Protein AF-A0AAD7Z9P0-F1 (afdb_monomer_lite)

Radius of gyration: 28.81 Å; chains: 1; bounding box: 63×50×78 Å

Foldseek 3Di:
DLVLLLVLVVLLQVLQQAPPPRDRAAPFFWAFLAADTHHPVVCVVVVQADPPPRGGTQEGQVLNNQLSVVLVVLVVVLVVVCPPDDPPPPVVVSVSSSVSSVVSLVSLQVLQQAPPPRHGAEPQWWAFSHNRIHHPVDQARPVPRGGTHPHGNVSSNSSLQSRWDFDPLVVLPGRDIDHPVVPVCQQVPQSAWDQPPDDDPPPDRDRDTGHPVCVVVCCVPPVVQEAEEAEQWDKDWQQAFHKYWYNYPNWIKIKGWDDDQFDIFIAIATPGDPVVQLFKKKWKFKAKQRDTDDIDIHGHDPDGPDDPPTDRDRSVPITIMITMGMDGD

pLDDT: mean 82.17, std 13.58, range [34.41, 97.06]

Structure (mmCIF, N/CA/C/O backbone):
data_AF-A0AAD7Z9P0-F1
#
_entry.id   AF-A0AAD7Z9P0-F1
#
loop_
_atom_site.group_PDB
_atom_site.id
_atom_site.type_symbol
_atom_site.label_atom_id
_atom_site.label_alt_id
_atom_site.label_comp_id
_atom_site.label_asym_id
_atom_site.label_entity_id
_atom_site.label_seq_id
_atom_site.pdbx_PDB_ins_code
_atom_site.Cartn_x
_atom_site.Cartn_y
_atom_site.Cartn_z
_atom_site.occupancy
_atom_site.B_iso_or_equiv
_atom_site.auth_seq_id
_atom_site.auth_comp_id
_atom_site.auth_asym_id
_atom_site.auth_atom_id
_atom_site.pdbx_PDB_model_num
ATOM 1 N N . PHE A 1 1 ? -16.745 15.946 3.193 1.00 40.78 1 PHE A N 1
ATOM 2 C CA . PHE A 1 1 ? -15.850 16.414 4.276 1.00 40.78 1 PHE A CA 1
ATOM 3 C C . PHE A 1 1 ? -16.525 16.661 5.637 1.00 40.78 1 PHE A C 1
ATOM 5 O O . PHE A 1 1 ? -16.011 16.137 6.615 1.00 40.78 1 PHE A O 1
ATOM 12 N N . PHE A 1 2 ? -17.606 17.458 5.770 1.00 42.50 2 PHE A N 1
ATOM 13 C CA . PHE A 1 2 ? -18.238 17.748 7.086 1.00 42.50 2 PHE A CA 1
ATOM 14 C C . PHE A 1 2 ? -18.977 16.540 7.700 1.00 42.50 2 PHE A C 1
ATOM 16 O O . PHE A 1 2 ? -18.719 16.190 8.848 1.00 42.50 2 PHE A O 1
ATOM 23 N N . ASP A 1 3 ? -19.834 15.868 6.925 1.00 52.81 3 ASP A N 1
ATOM 24 C CA . ASP A 1 3 ? -20.595 14.699 7.404 1.00 52.81 3 ASP A CA 1
ATOM 25 C C . ASP A 1 3 ? -19.708 13.476 7.687 1.00 52.81 3 ASP A C 1
ATOM 27 O O . ASP A 1 3 ? -19.969 12.703 8.606 1.00 52.81 3 ASP A O 1
ATOM 31 N N . GLU A 1 4 ? -18.620 13.308 6.932 1.00 56.62 4 GLU A N 1
ATOM 32 C CA . GLU A 1 4 ? -17.733 12.143 7.056 1.00 56.62 4 GLU A CA 1
ATOM 33 C C . GLU A 1 4 ? -16.943 12.139 8.367 1.00 56.62 4 GLU A C 1
ATOM 35 O O . GLU A 1 4 ? -16.803 11.089 8.990 1.00 56.62 4 GLU A O 1
ATOM 40 N N . GLY A 1 5 ? -16.461 13.300 8.828 1.00 59.41 5 GLY A N 1
ATOM 41 C CA . GLY A 1 5 ? -15.726 13.389 10.092 1.00 59.41 5 GLY A CA 1
ATOM 42 C C . GLY A 1 5 ? -16.598 13.015 11.292 1.00 59.41 5 GLY A C 1
ATOM 43 O O . GLY A 1 5 ? -16.178 12.240 12.151 1.00 59.41 5 GLY A O 1
ATOM 44 N N . LEU A 1 6 ? -17.825 13.539 11.335 1.00 66.06 6 LEU A N 1
ATOM 45 C CA . LEU A 1 6 ? -18.789 13.247 12.400 1.00 66.06 6 LEU A CA 1
ATOM 46 C C . LEU A 1 6 ? -19.181 11.766 12.415 1.00 66.06 6 LEU A C 1
ATOM 48 O O . LEU A 1 6 ? -19.222 11.147 13.478 1.00 66.06 6 LEU A O 1
ATOM 52 N N . LYS A 1 7 ? -19.391 11.185 11.231 1.00 75.50 7 LYS A N 1
ATOM 53 C CA . LYS A 1 7 ? -19.693 9.761 11.061 1.00 75.50 7 LYS A CA 1
ATOM 54 C C . LYS A 1 7 ? -18.549 8.859 11.539 1.00 75.50 7 LYS A C 1
ATOM 56 O O . LYS A 1 7 ? -18.802 7.800 12.107 1.00 75.50 7 LYS A O 1
ATOM 61 N N . MET A 1 8 ? -17.296 9.272 11.336 1.00 76.69 8 MET A N 1
ATOM 62 C CA . MET A 1 8 ? -16.123 8.522 11.798 1.00 76.69 8 MET A CA 1
ATOM 63 C C . MET A 1 8 ? -15.965 8.535 13.316 1.00 76.69 8 MET A C 1
ATOM 65 O O . MET A 1 8 ? -15.609 7.506 13.889 1.00 76.69 8 MET A O 1
ATOM 69 N N . GLU A 1 9 ? -16.235 9.669 13.968 1.00 82.56 9 GLU A N 1
ATOM 70 C CA . GLU A 1 9 ? -16.246 9.727 15.431 1.00 82.56 9 GLU A CA 1
ATOM 71 C C . GLU A 1 9 ? -17.317 8.793 16.001 1.00 82.56 9 GLU A C 1
ATOM 73 O O . GLU A 1 9 ? -17.005 7.961 16.849 1.00 82.56 9 GLU A O 1
ATOM 78 N N . GLU A 1 10 ? -18.552 8.878 15.506 1.00 85.38 10 GLU A N 1
ATOM 79 C CA . GLU A 1 10 ? -19.654 8.021 15.956 1.00 85.38 10 GLU A CA 1
ATOM 80 C C . GLU A 1 10 ? -19.334 6.532 15.775 1.00 85.38 10 GLU A C 1
ATOM 82 O O . GLU A 1 10 ? -19.489 5.737 16.703 1.00 85.38 10 GLU A O 1
ATOM 87 N N . LEU A 1 11 ? -18.807 6.157 14.608 1.00 86.38 11 LEU A N 1
ATOM 88 C CA . LEU A 1 11 ? -18.392 4.786 14.338 1.00 86.38 11 LEU A CA 1
ATOM 89 C C . LEU A 1 11 ? -17.322 4.312 15.324 1.00 86.38 11 LEU A C 1
ATOM 91 O O . LEU A 1 11 ? -17.426 3.215 15.858 1.00 86.38 11 LEU A O 1
ATOM 95 N N . ALA A 1 12 ? -16.302 5.128 15.586 1.00 87.38 12 ALA A N 1
ATOM 96 C CA . ALA A 1 12 ? -15.238 4.766 16.513 1.00 87.38 12 ALA A CA 1
ATOM 97 C C . ALA A 1 12 ? -15.760 4.545 17.935 1.00 87.38 12 ALA A C 1
ATOM 99 O O . ALA A 1 12 ? -15.326 3.605 18.597 1.00 87.38 12 ALA A O 1
ATOM 100 N N . LEU A 1 13 ? -16.704 5.380 18.380 1.00 90.19 13 LEU A N 1
ATOM 101 C CA . LEU A 1 13 ? -17.350 5.249 19.686 1.00 90.19 13 LEU A CA 1
ATOM 102 C C . LEU A 1 13 ? -18.158 3.957 19.793 1.00 90.19 13 LEU A C 1
ATOM 104 O O . LEU A 1 13 ? -18.009 3.233 20.771 1.00 90.19 13 LEU A O 1
ATOM 108 N N . ASN A 1 14 ? -18.937 3.626 18.761 1.00 92.56 14 ASN A N 1
ATOM 109 C CA . ASN A 1 14 ? -19.719 2.388 18.725 1.00 92.56 14 ASN A CA 1
ATOM 110 C C . ASN A 1 14 ? -18.823 1.143 18.816 1.00 92.56 14 ASN A C 1
ATOM 112 O O . ASN A 1 14 ? -19.181 0.145 19.434 1.00 92.56 14 ASN A O 1
ATOM 116 N N . GLU A 1 15 ? -17.633 1.196 18.221 1.00 93.31 15 GLU A N 1
ATOM 117 C CA . GLU A 1 15 ? -16.684 0.079 18.230 1.00 93.31 15 GLU A CA 1
ATOM 118 C C . GLU A 1 15 ? -15.909 -0.058 19.547 1.00 93.31 15 GLU A C 1
ATOM 120 O O . GLU A 1 15 ? -15.398 -1.144 19.840 1.00 93.31 15 GLU A O 1
ATOM 125 N N . ILE A 1 16 ? -15.828 1.013 20.347 1.00 95.00 16 ILE A N 1
ATOM 126 C CA . ILE A 1 16 ? -15.286 0.972 21.712 1.00 95.00 16 ILE A CA 1
ATOM 127 C C . ILE A 1 16 ? -16.372 0.799 22.779 1.00 95.00 16 ILE A C 1
ATOM 129 O O . ILE A 1 16 ? -16.029 0.729 23.953 1.00 95.00 16 ILE A O 1
ATOM 133 N N . GLU A 1 17 ? -17.650 0.686 22.429 1.00 96.19 17 GLU A N 1
ATOM 134 C CA . GLU A 1 17 ? -18.714 0.403 23.394 1.00 96.19 17 GLU A CA 1
ATOM 135 C C . GLU A 1 17 ? -18.709 -1.082 23.796 1.00 96.19 17 GLU A C 1
ATOM 137 O O . GLU A 1 17 ? -18.627 -1.989 22.963 1.00 96.19 17 GLU A O 1
ATOM 142 N N . CYS A 1 18 ? -18.775 -1.363 25.099 1.00 96.56 18 CYS A N 1
ATOM 143 C CA . CYS A 1 18 ? -18.826 -2.734 25.586 1.00 96.56 18 CYS A CA 1
ATOM 144 C C . CYS A 1 18 ? -20.215 -3.341 25.323 1.00 96.56 18 CYS A C 1
ATOM 146 O O . CYS A 1 18 ? -21.192 -2.855 25.889 1.00 96.56 18 CYS A O 1
ATOM 148 N N . PRO A 1 19 ? -20.332 -4.488 24.628 1.00 95.56 19 PRO A N 1
ATOM 149 C CA . PRO A 1 19 ? -21.629 -5.099 24.316 1.00 95.56 19 PRO A CA 1
ATOM 150 C C . PRO A 1 19 ? -22.348 -5.714 25.532 1.00 95.56 19 PRO A C 1
ATOM 152 O O . PRO A 1 19 ? -23.390 -6.344 25.376 1.00 95.56 19 PRO A O 1
ATOM 155 N N . VAL A 1 20 ? -21.764 -5.616 26.732 1.00 96.12 20 VAL A N 1
ATOM 156 C CA . VAL A 1 20 ? -22.306 -6.186 27.976 1.00 96.12 20 VAL A CA 1
ATOM 157 C C . VAL A 1 20 ? -22.832 -5.096 28.903 1.00 96.12 20 VAL A C 1
ATOM 159 O O . VAL A 1 20 ? -23.939 -5.219 29.415 1.00 96.12 20 VAL A O 1
ATOM 162 N N . CYS A 1 21 ? -22.032 -4.056 29.151 1.00 97.00 21 CYS A N 1
ATOM 163 C CA . CYS A 1 21 ? -22.403 -2.967 30.056 1.00 97.00 21 CYS A CA 1
ATOM 164 C C . CYS A 1 21 ? -22.784 -1.668 29.343 1.00 97.00 21 CYS A C 1
ATOM 166 O O . CYS A 1 21 ? -23.229 -0.752 30.024 1.00 97.00 21 CYS A O 1
ATOM 168 N N . TYR A 1 22 ? -22.613 -1.581 28.019 1.00 95.81 22 TYR A N 1
ATOM 169 C CA . TYR A 1 22 ? -22.869 -0.381 27.208 1.00 95.81 22 TYR A CA 1
ATOM 170 C C . TYR A 1 22 ? -22.059 0.854 27.636 1.00 95.81 22 TYR A C 1
ATOM 172 O O . TYR A 1 22 ? -22.370 1.983 27.275 1.00 95.81 22 TYR A O 1
ATOM 180 N N . GLU A 1 23 ? -20.993 0.649 28.411 1.00 96.25 23 GLU A N 1
ATOM 181 C CA . GLU A 1 23 ? -20.018 1.687 28.729 1.00 96.25 23 GLU A CA 1
ATOM 182 C C . GLU A 1 23 ? -18.862 1.636 27.727 1.00 96.25 23 GLU A C 1
ATOM 184 O O . GLU A 1 23 ? -18.506 0.565 27.219 1.00 96.25 23 GLU A O 1
ATOM 189 N N . ASN A 1 24 ? -18.224 2.786 27.496 1.00 95.31 24 ASN A N 1
ATOM 190 C CA . ASN A 1 24 ? -16.992 2.848 26.716 1.00 95.31 24 ASN A CA 1
ATOM 191 C C . ASN A 1 24 ? -15.920 1.970 27.367 1.00 95.31 24 ASN A C 1
ATOM 193 O O . ASN A 1 24 ? -15.551 2.149 28.530 1.00 95.31 24 ASN A O 1
ATOM 197 N N . MET A 1 25 ? -15.407 1.019 26.598 1.00 96.69 25 MET A N 1
ATOM 198 C CA . MET A 1 25 ? -14.315 0.160 27.002 1.00 96.69 25 MET A CA 1
ATOM 199 C C . MET A 1 25 ? -13.053 0.997 27.208 1.00 96.69 25 MET A C 1
ATOM 201 O O . MET A 1 25 ? -12.653 1.794 26.361 1.00 96.69 25 MET A O 1
ATOM 205 N N . THR A 1 26 ? -12.391 0.761 28.332 1.00 95.00 26 THR A N 1
ATOM 206 C CA . THR A 1 26 ? -11.066 1.293 28.645 1.00 95.00 26 THR A CA 1
ATOM 207 C C . THR A 1 26 ? -10.084 0.142 28.815 1.00 95.00 26 THR A C 1
ATOM 209 O O . THR A 1 26 ? -10.468 -1.028 28.879 1.00 95.00 26 THR A O 1
ATOM 212 N N . SER A 1 27 ? -8.793 0.467 28.861 1.00 96.06 27 SER A N 1
ATOM 213 C CA . SER A 1 27 ? -7.745 -0.512 29.142 1.00 96.06 27 SER A CA 1
ATOM 214 C C . SER A 1 27 ? -8.007 -1.225 30.485 1.00 96.06 27 SER A C 1
ATOM 216 O O . SER A 1 27 ? -8.170 -0.541 31.498 1.00 96.06 27 SER A O 1
ATOM 218 N N . PRO A 1 28 ? -8.024 -2.574 30.537 1.00 95.75 28 PRO A N 1
ATOM 219 C CA . PRO A 1 28 ? -7.795 -3.506 29.431 1.00 95.75 28 PRO A CA 1
ATOM 220 C C . PRO A 1 28 ? -9.061 -3.806 28.602 1.00 95.75 28 PRO A C 1
ATOM 222 O O . PRO A 1 28 ? -10.114 -4.143 29.153 1.00 95.75 28 PRO A O 1
ATOM 225 N N . ILE A 1 29 ? -8.926 -3.792 27.270 1.00 97.06 29 ILE A N 1
ATOM 226 C CA . ILE A 1 29 ? -9.951 -4.277 26.333 1.00 97.06 29 ILE A CA 1
ATOM 227 C C . ILE A 1 29 ? -9.633 -5.730 25.995 1.00 97.06 29 ILE A C 1
ATOM 229 O O . ILE A 1 29 ? -8.624 -6.031 25.356 1.00 97.06 29 ILE A O 1
ATOM 233 N N . ILE A 1 30 ? -10.491 -6.641 26.442 1.00 95.88 30 ILE A N 1
ATOM 234 C CA . ILE A 1 30 ? -10.254 -8.082 26.403 1.00 95.88 30 ILE A CA 1
ATOM 235 C C . ILE A 1 30 ? -10.727 -8.668 25.077 1.00 95.88 30 ILE A C 1
ATOM 237 O O . ILE A 1 30 ? -11.855 -8.424 24.649 1.00 95.88 30 ILE A O 1
ATOM 241 N N . LEU A 1 31 ? -9.862 -9.474 24.460 1.00 94.19 31 LEU A N 1
ATOM 242 C CA . LEU A 1 31 ? -10.029 -10.039 23.128 1.00 94.19 31 LEU A CA 1
ATOM 243 C C . LEU A 1 31 ? -10.198 -11.561 23.181 1.00 94.19 31 LEU A C 1
ATOM 245 O O . LEU A 1 31 ? -9.405 -12.269 23.811 1.00 94.19 31 LEU A O 1
ATOM 249 N N . CYS A 1 32 ? -11.237 -12.076 22.517 1.00 93.31 32 CYS A N 1
ATOM 250 C CA . CYS A 1 32 ? -11.434 -13.522 22.383 1.00 93.31 32 CYS A CA 1
ATOM 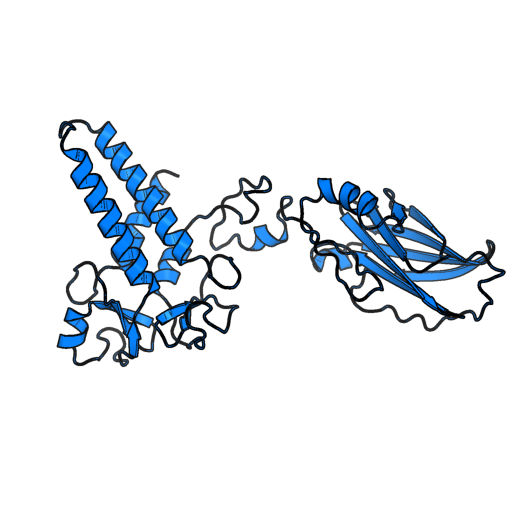251 C C . CYS A 1 32 ? -10.714 -14.107 21.171 1.00 93.31 32 CYS A C 1
ATOM 253 O O . CYS A 1 32 ? -10.426 -13.392 20.213 1.00 93.31 32 CYS A O 1
ATOM 255 N N . ILE A 1 33 ? -10.535 -15.433 21.157 1.00 89.69 33 ILE A N 1
ATOM 256 C CA . ILE A 1 33 ? -9.888 -16.173 20.055 1.00 89.69 33 ILE A CA 1
ATOM 257 C C . ILE A 1 33 ? -10.492 -15.892 18.669 1.00 89.69 33 ILE A C 1
ATOM 259 O O . ILE A 1 33 ? -9.840 -16.109 17.654 1.00 89.69 33 ILE A O 1
ATOM 263 N N . ARG A 1 34 ? -11.751 -15.432 18.612 1.00 89.50 34 ARG A N 1
ATOM 264 C CA . ARG A 1 34 ? -12.437 -15.093 17.359 1.00 89.50 34 ARG A CA 1
ATOM 265 C C . ARG A 1 34 ? -12.393 -13.611 17.006 1.00 89.50 34 ARG A C 1
ATOM 267 O O . ARG A 1 34 ? -12.791 -13.304 15.894 1.00 89.50 34 ARG A O 1
ATOM 274 N N . GLY A 1 35 ? -11.950 -12.719 17.892 1.00 91.06 35 GLY A N 1
ATOM 275 C CA . GLY A 1 35 ? -11.843 -11.287 17.594 1.00 91.06 35 GLY A CA 1
ATOM 276 C C . GLY A 1 35 ? -12.849 -10.356 18.287 1.00 91.06 35 GLY A C 1
ATOM 277 O O . GLY A 1 35 ? -12.884 -9.169 17.971 1.00 91.06 35 GLY A O 1
ATOM 278 N N . HIS A 1 36 ? -13.698 -10.859 19.193 1.00 93.44 36 HIS A N 1
ATOM 279 C CA . HIS A 1 36 ? -14.683 -10.027 19.901 1.00 93.44 36 HIS A CA 1
ATOM 280 C C . HIS A 1 36 ? -14.073 -9.342 21.126 1.00 93.44 36 HIS A C 1
ATOM 282 O O . HIS A 1 36 ? -13.309 -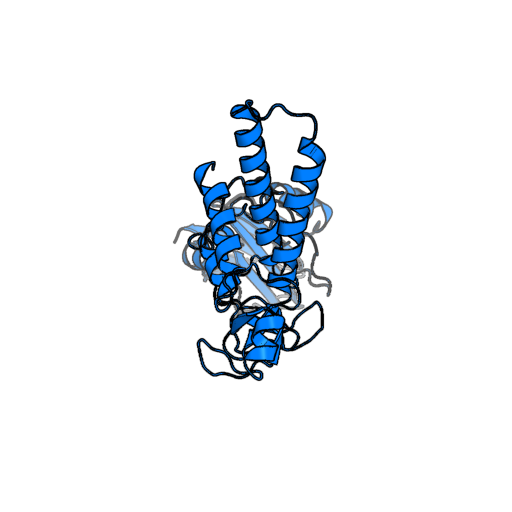9.971 21.861 1.00 93.44 36 HIS A O 1
ATOM 288 N N . ASN A 1 37 ? -14.474 -8.089 21.351 1.00 95.44 37 ASN A N 1
ATOM 289 C CA . ASN A 1 37 ? -13.964 -7.224 22.412 1.00 95.44 37 ASN A CA 1
ATOM 290 C C . ASN A 1 37 ? -15.014 -7.024 23.515 1.00 95.44 37 ASN A C 1
ATOM 292 O O . ASN A 1 37 ? -16.193 -6.853 23.206 1.00 95.44 37 ASN A O 1
ATOM 296 N N . ILE A 1 38 ? -14.581 -7.022 24.777 1.00 96.62 38 ILE A N 1
ATOM 297 C CA . ILE A 1 38 ? -15.349 -6.534 25.937 1.00 96.62 38 ILE A CA 1
ATOM 298 C C . ILE A 1 38 ? -14.412 -5.806 26.913 1.00 96.62 38 ILE A C 1
ATOM 300 O O . ILE A 1 38 ? -13.197 -6.002 26.869 1.00 96.62 38 ILE A O 1
ATOM 304 N N . CYS A 1 39 ? -14.947 -5.007 27.838 1.00 96.88 39 CYS A N 1
ATOM 305 C CA . CYS A 1 39 ? -14.123 -4.401 28.887 1.00 96.88 39 CYS A CA 1
ATOM 306 C C . CYS A 1 39 ? -13.642 -5.437 29.925 1.00 96.88 39 CYS A C 1
ATOM 308 O O . CYS A 1 39 ? -14.291 -6.463 30.168 1.00 96.88 39 CYS A O 1
ATOM 310 N N . GLY A 1 40 ? -12.518 -5.142 30.588 1.00 94.94 40 GLY A N 1
ATOM 311 C CA . GLY A 1 40 ? -11.934 -6.001 31.625 1.00 94.94 40 GLY A CA 1
ATOM 312 C C . GLY A 1 40 ? -12.891 -6.355 32.766 1.00 94.94 40 GLY A C 1
ATOM 313 O O . GLY A 1 40 ? -12.943 -7.507 33.198 1.00 94.94 40 GLY A O 1
ATOM 314 N N . SER A 1 41 ? -13.711 -5.400 33.215 1.00 94.69 41 SER A N 1
ATOM 315 C CA . SER A 1 41 ? -14.680 -5.625 34.296 1.00 94.69 41 SER A CA 1
ATOM 316 C C . SER A 1 41 ? -15.764 -6.637 33.909 1.00 94.69 41 SER A C 1
ATOM 318 O O . SER A 1 41 ? -16.140 -7.477 34.728 1.00 94.69 41 SER A O 1
ATOM 320 N N . CYS A 1 42 ? -16.233 -6.612 32.658 1.00 96.00 42 CYS A N 1
ATOM 321 C CA . CYS A 1 42 ? -17.194 -7.589 32.149 1.00 96.00 42 CYS A CA 1
ATOM 322 C C . CYS A 1 42 ? -16.554 -8.962 31.924 1.00 96.00 42 CYS A C 1
ATOM 324 O O . CYS A 1 42 ? -17.183 -9.972 32.229 1.00 96.00 42 CYS A O 1
ATOM 326 N N . SER A 1 43 ? -15.298 -9.022 31.471 1.00 94.00 43 SER A N 1
ATOM 327 C CA . SER A 1 43 ? -14.590 -10.300 31.297 1.00 94.00 43 SER A CA 1
ATOM 328 C C . SER A 1 43 ? -14.454 -11.073 32.606 1.00 94.00 43 SER A C 1
ATOM 330 O O . SER A 1 43 ? -14.716 -12.276 32.650 1.00 94.00 43 SER A O 1
ATOM 332 N N . ASN A 1 44 ? -14.132 -10.366 33.693 1.00 90.88 44 ASN A N 1
ATOM 333 C CA . ASN A 1 44 ? -14.006 -10.963 35.022 1.00 90.88 44 ASN A CA 1
ATOM 334 C C . ASN A 1 44 ? -15.333 -11.556 35.525 1.00 90.88 44 ASN A C 1
ATOM 336 O O . ASN A 1 44 ? -15.334 -12.607 36.158 1.00 90.88 44 ASN A O 1
ATOM 340 N N . LYS A 1 45 ? -16.468 -10.917 35.209 1.00 93.94 45 LYS A N 1
ATOM 341 C CA . LYS A 1 45 ? -17.813 -11.399 35.576 1.00 93.94 45 LYS A CA 1
ATOM 342 C C . LYS A 1 45 ? -18.280 -12.591 34.736 1.00 93.94 45 LYS A C 1
ATOM 344 O O . LYS A 1 45 ? -19.139 -13.345 35.177 1.00 93.94 45 LYS A O 1
ATOM 349 N N . LEU A 1 46 ? -17.736 -12.755 33.530 1.00 91.06 46 LEU A N 1
ATOM 350 C CA . LEU A 1 46 ? -18.130 -13.789 32.567 1.00 91.06 46 LEU A CA 1
ATOM 351 C C . LEU A 1 46 ? -17.187 -15.002 32.559 1.00 91.06 46 LEU A C 1
ATOM 353 O O . LEU A 1 46 ? -17.212 -15.787 31.610 1.00 91.06 46 LEU A O 1
ATOM 357 N N . TYR A 1 47 ? -16.344 -15.155 33.588 1.00 85.94 47 TYR A N 1
ATOM 358 C CA . TYR A 1 47 ? -15.427 -16.291 33.758 1.00 85.94 47 TYR A CA 1
ATOM 359 C C . TYR A 1 47 ? -14.633 -16.615 32.481 1.00 85.94 47 TYR A C 1
ATOM 361 O O . TYR A 1 47 ? -14.544 -17.762 32.045 1.00 85.94 47 TYR A O 1
ATOM 369 N N . ASN A 1 48 ? -14.082 -15.576 31.850 1.00 83.56 48 ASN A N 1
ATOM 370 C CA . ASN A 1 48 ? -13.228 -15.681 30.668 1.00 83.56 48 ASN A CA 1
ATOM 371 C C . ASN A 1 48 ? -13.900 -16.293 29.410 1.00 83.56 48 ASN A C 1
ATOM 373 O O . ASN A 1 48 ? -13.209 -16.752 28.494 1.00 83.56 48 ASN A O 1
ATOM 377 N N . THR A 1 49 ? -15.237 -16.257 29.333 1.00 93.06 49 THR A N 1
ATOM 378 C CA . THR A 1 49 ? -16.022 -16.766 28.196 1.00 93.06 49 THR A CA 1
ATOM 379 C C . THR A 1 49 ? -16.695 -15.637 27.420 1.00 93.06 49 THR A C 1
ATOM 381 O O . THR A 1 49 ? -17.430 -14.822 27.976 1.00 93.06 49 THR A O 1
ATOM 384 N N . CYS A 1 50 ? -16.491 -15.601 26.102 1.00 94.75 50 CYS A N 1
ATOM 385 C CA . CYS A 1 50 ? -17.059 -14.565 25.246 1.00 94.75 50 CYS A CA 1
ATOM 386 C C . CYS A 1 50 ? -18.594 -14.653 25.173 1.00 94.75 50 CYS A C 1
ATOM 388 O O . CYS A 1 50 ? -19.121 -15.690 24.761 1.00 94.75 50 CYS A O 1
ATOM 390 N N . PRO A 1 51 ? -19.341 -13.572 25.469 1.00 95.00 51 PRO A N 1
ATOM 391 C CA . PRO A 1 51 ? -20.802 -13.614 25.441 1.00 95.00 51 PRO A CA 1
ATOM 392 C C . PRO A 1 51 ? -21.357 -13.783 24.019 1.00 95.00 51 PRO A C 1
ATOM 394 O O . PRO A 1 51 ? -2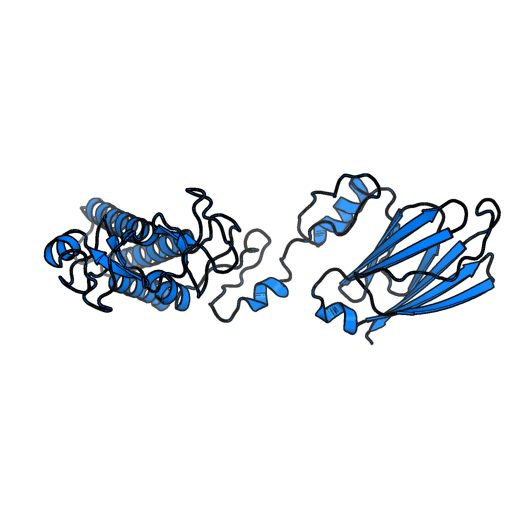2.397 -14.423 23.861 1.00 95.00 51 PRO A O 1
ATOM 397 N N . ILE A 1 52 ? -20.625 -13.291 23.008 1.00 94.00 52 ILE A N 1
ATOM 398 C CA . ILE A 1 52 ? -21.023 -13.264 21.592 1.00 94.00 52 ILE A CA 1
ATOM 399 C C . ILE A 1 52 ? -20.803 -14.620 20.910 1.00 94.00 52 ILE A C 1
ATOM 401 O O . ILE A 1 52 ? -21.700 -15.131 20.250 1.00 94.00 52 ILE A O 1
ATOM 405 N N . CYS A 1 53 ? -19.617 -15.223 21.059 1.00 94.69 53 CYS A N 1
ATOM 406 C CA . CYS A 1 53 ? -19.256 -16.448 20.327 1.00 94.69 53 CYS A CA 1
ATOM 407 C C . CYS A 1 53 ? -18.910 -17.654 21.203 1.00 94.69 53 CYS A C 1
ATOM 409 O O . CYS A 1 53 ? -18.524 -18.689 20.663 1.00 94.69 53 CYS A O 1
ATOM 411 N N . LYS A 1 54 ? -18.985 -17.515 22.532 1.00 94.19 54 LYS A N 1
ATOM 412 C CA . LYS A 1 54 ? -18.628 -18.544 23.528 1.00 94.19 54 LYS A CA 1
ATOM 413 C C . LYS A 1 54 ? -17.166 -19.017 23.494 1.00 94.19 54 LYS A C 1
ATOM 415 O O . LYS A 1 54 ? -16.809 -19.941 24.211 1.00 94.19 54 LYS A O 1
ATOM 420 N N . GLY A 1 55 ? -16.306 -18.377 22.697 1.00 92.19 55 GLY A N 1
ATOM 421 C CA . GLY A 1 55 ? -14.865 -18.638 22.683 1.00 92.19 55 GLY A CA 1
ATOM 422 C C . GLY A 1 55 ? -14.151 -18.087 23.920 1.00 92.19 55 GLY A C 1
ATOM 423 O O . GLY A 1 55 ? -14.634 -17.146 24.551 1.00 92.19 55 GLY A O 1
ATOM 424 N N . ALA A 1 56 ? -12.981 -18.644 24.231 1.00 92.81 56 ALA A N 1
ATOM 425 C CA . ALA A 1 56 ? -12.141 -18.174 25.328 1.00 92.81 56 ALA A CA 1
ATOM 426 C C . ALA A 1 56 ? -11.535 -16.794 25.032 1.00 92.81 56 ALA A C 1
ATOM 428 O O . ALA A 1 56 ? -11.175 -16.489 23.888 1.00 92.81 56 ALA A O 1
ATOM 429 N N . PHE A 1 57 ? -11.392 -15.975 26.071 1.00 92.81 57 PHE A N 1
ATOM 430 C CA . PHE A 1 57 ? -10.542 -14.789 26.031 1.00 92.81 57 PHE A CA 1
ATOM 431 C C . PHE A 1 57 ? -9.080 -15.177 26.257 1.00 92.81 57 PHE A C 1
ATOM 433 O O . PHE A 1 57 ? -8.767 -15.925 27.182 1.00 92.81 57 PHE A O 1
ATOM 440 N N . ASN A 1 58 ? -8.186 -14.711 25.386 1.00 87.44 58 ASN A N 1
ATOM 441 C CA . ASN A 1 58 ? -6.783 -15.140 25.382 1.00 87.44 58 ASN A CA 1
ATOM 442 C C . ASN A 1 58 ? -5.782 -14.003 25.143 1.00 87.44 58 ASN A C 1
ATOM 444 O O . ASN A 1 58 ? -4.581 -14.254 25.153 1.00 87.44 58 ASN A O 1
ATOM 448 N N . SER A 1 59 ? -6.249 -12.778 24.897 1.00 92.44 59 SER A N 1
ATOM 449 C CA . SER A 1 59 ? -5.379 -11.629 24.652 1.00 92.44 59 SER A CA 1
ATOM 450 C C . SER A 1 59 ? -6.119 -10.309 24.909 1.00 92.44 59 SER A C 1
ATOM 452 O O . SER A 1 59 ? -7.237 -10.289 25.435 1.00 92.44 59 SER A O 1
ATOM 454 N N . ARG A 1 60 ? -5.492 -9.193 24.537 1.00 95.12 60 ARG A N 1
ATOM 455 C CA . ARG A 1 60 ? -6.043 -7.832 24.605 1.00 95.12 60 ARG A CA 1
ATOM 456 C C . ARG A 1 60 ? -6.091 -7.205 23.219 1.00 95.12 60 ARG A C 1
ATOM 458 O O . ARG A 1 60 ? -5.320 -7.584 22.349 1.00 95.12 60 ARG A O 1
ATOM 465 N N . ASN A 1 61 ? -6.952 -6.219 23.000 1.00 95.12 61 ASN A N 1
ATOM 466 C CA . ASN A 1 61 ? -6.934 -5.434 21.767 1.00 95.12 61 ASN A CA 1
ATOM 467 C C . ASN A 1 61 ? -6.166 -4.129 21.987 1.00 95.12 61 ASN A C 1
ATOM 469 O O . ASN A 1 61 ? -6.751 -3.080 22.246 1.00 95.12 61 ASN A O 1
ATOM 473 N N . LEU A 1 62 ? -4.838 -4.199 21.876 1.00 95.06 62 LEU A N 1
ATOM 474 C CA . LEU A 1 62 ? -3.957 -3.073 22.208 1.00 95.06 62 LEU A CA 1
ATOM 475 C C . LEU A 1 62 ? -4.147 -1.868 21.276 1.00 95.06 62 LEU A C 1
ATOM 477 O O . LEU A 1 62 ? -3.908 -0.737 21.681 1.00 95.06 62 LEU A O 1
ATOM 481 N N . ALA A 1 63 ? -4.587 -2.096 20.035 1.00 93.56 63 ALA A N 1
ATOM 482 C CA . ALA A 1 63 ? -4.899 -1.001 19.119 1.00 93.56 63 ALA A CA 1
ATOM 483 C C . ALA A 1 63 ? -6.177 -0.266 19.547 1.00 93.56 63 ALA A C 1
ATOM 485 O O . ALA A 1 63 ? -6.213 0.959 19.558 1.00 93.56 63 ALA A O 1
ATOM 486 N N . LEU A 1 64 ? -7.216 -1.004 19.946 1.00 94.88 64 LEU A N 1
ATOM 487 C CA . LEU A 1 64 ? -8.474 -0.400 20.380 1.00 94.88 64 LEU A CA 1
ATOM 488 C C . LEU A 1 64 ? -8.340 0.297 21.745 1.00 94.88 64 LEU A C 1
ATOM 490 O O . LEU A 1 64 ? -8.981 1.318 21.973 1.00 94.88 64 LEU A O 1
ATOM 494 N N . GLU A 1 65 ? -7.461 -0.196 22.621 1.00 96.50 65 GLU A N 1
ATOM 495 C CA . GLU A 1 65 ? -7.092 0.487 23.870 1.00 96.50 65 GLU A CA 1
ATOM 496 C C . GLU A 1 65 ? -6.443 1.849 23.618 1.00 96.50 65 GLU A C 1
ATOM 498 O O . GLU A 1 65 ? -6.774 2.832 24.285 1.00 96.50 65 GLU A O 1
ATOM 503 N N . GLU A 1 66 ? -5.537 1.910 22.642 1.00 94.75 66 GLU A N 1
ATOM 504 C CA . GLU A 1 66 ? -4.863 3.140 22.241 1.00 94.75 66 GLU A CA 1
ATOM 505 C C . GLU A 1 66 ? -5.863 4.147 21.650 1.00 94.75 66 GLU A C 1
ATOM 507 O O . GLU A 1 66 ? -5.846 5.322 22.025 1.00 94.75 66 GLU A O 1
ATOM 512 N N . VAL A 1 67 ? -6.782 3.686 20.787 1.00 93.75 67 VAL A N 1
ATOM 513 C CA . VAL A 1 67 ? -7.884 4.511 20.258 1.00 93.75 67 VAL A CA 1
ATOM 514 C C . VAL A 1 67 ? -8.736 5.065 21.402 1.00 93.75 67 VAL A C 1
ATOM 516 O O . VAL A 1 67 ? -8.901 6.280 21.496 1.00 93.75 67 VAL A O 1
ATOM 519 N N . ALA A 1 68 ? -9.234 4.207 22.298 1.00 95.50 68 ALA A N 1
ATOM 520 C CA . ALA A 1 68 ? -10.097 4.621 23.405 1.00 95.50 68 ALA A CA 1
ATOM 521 C C . ALA A 1 68 ? -9.411 5.652 24.317 1.00 95.50 68 ALA A C 1
ATOM 523 O O . ALA A 1 68 ? -9.998 6.683 24.648 1.00 95.50 68 ALA A O 1
ATOM 524 N N . THR A 1 69 ? -8.142 5.415 24.663 1.00 95.69 69 THR A N 1
ATOM 525 C CA . THR A 1 69 ? -7.355 6.308 25.527 1.00 95.69 69 THR A CA 1
ATOM 526 C C . THR A 1 69 ? -7.147 7.680 24.883 1.00 95.69 69 THR A C 1
ATOM 528 O O . THR A 1 69 ? -7.339 8.713 25.531 1.00 95.69 69 THR A O 1
ATOM 531 N N . LYS A 1 70 ? -6.778 7.717 23.596 1.00 94.19 70 LYS A N 1
ATOM 532 C CA . LYS A 1 70 ? -6.558 8.973 22.864 1.00 94.19 70 LYS A CA 1
ATOM 533 C C . LYS A 1 70 ? -7.847 9.772 22.678 1.00 94.19 70 LYS A C 1
ATOM 535 O O . LYS A 1 70 ? -7.818 10.988 22.857 1.00 94.19 70 LYS A O 1
ATOM 540 N N . ILE A 1 71 ? -8.969 9.114 22.374 1.00 92.00 71 ILE A N 1
ATOM 541 C CA . ILE A 1 71 ? -10.280 9.774 22.254 1.00 92.00 71 ILE A CA 1
ATOM 542 C C . ILE A 1 71 ? -10.714 10.374 23.599 1.00 92.00 71 ILE A C 1
ATOM 544 O O . ILE A 1 71 ? -11.140 11.528 23.648 1.00 92.00 71 ILE A O 1
ATOM 548 N N . ASP A 1 72 ? -10.577 9.629 24.698 1.00 91.69 72 ASP A N 1
ATOM 549 C CA . ASP A 1 72 ? -10.910 10.120 26.041 1.00 91.69 72 ASP A CA 1
ATOM 550 C C . ASP A 1 72 ? -10.044 11.329 26.438 1.00 91.69 72 ASP A C 1
ATOM 552 O O . ASP A 1 72 ? -10.551 12.347 26.915 1.00 91.69 72 ASP A O 1
ATOM 556 N N . THR A 1 73 ? -8.742 11.265 26.150 1.00 92.00 73 THR A N 1
ATOM 557 C CA . THR A 1 73 ? -7.794 12.355 26.429 1.00 92.00 73 THR A CA 1
ATOM 558 C C . THR A 1 73 ? -8.124 13.606 25.616 1.00 92.00 73 THR A C 1
ATOM 560 O O . THR A 1 73 ? -8.166 14.709 26.162 1.00 92.00 73 THR A O 1
ATOM 563 N N . LEU A 1 74 ? -8.418 13.443 24.322 1.00 89.56 74 LEU A N 1
ATOM 564 C CA . LEU A 1 74 ? -8.842 14.527 23.437 1.00 89.56 74 LEU A CA 1
ATOM 565 C C . LEU A 1 74 ? -10.084 15.241 23.985 1.00 89.56 74 LEU A C 1
ATOM 567 O O . LEU A 1 74 ? -10.103 16.469 24.082 1.00 89.56 74 LEU A O 1
ATOM 571 N N . ARG A 1 75 ? -11.100 14.474 24.398 1.00 86.06 75 ARG A N 1
ATOM 572 C CA . ARG A 1 75 ? -12.334 15.020 24.977 1.00 86.06 75 ARG A CA 1
ATOM 573 C C . ARG A 1 75 ? -12.073 15.766 26.280 1.00 86.06 75 ARG A C 1
ATOM 575 O O . ARG A 1 75 ? -12.557 16.883 26.434 1.00 86.06 75 ARG A O 1
ATOM 582 N N . LYS A 1 76 ? -11.276 15.199 27.190 1.00 87.62 76 LYS A N 1
ATOM 583 C CA . LYS A 1 76 ? -10.917 15.843 28.466 1.00 87.62 76 LYS A CA 1
ATOM 584 C C . LYS A 1 76 ? -10.173 17.162 28.262 1.00 87.62 76 LYS A C 1
ATOM 586 O O . LYS A 1 76 ? -10.549 18.156 28.876 1.00 87.62 76 LYS A O 1
ATOM 591 N N . ASN A 1 77 ? -9.181 17.192 27.373 1.00 86.19 77 ASN A N 1
ATOM 592 C CA . ASN A 1 77 ? -8.408 18.402 27.081 1.00 86.19 77 ASN A CA 1
ATOM 593 C C . ASN A 1 77 ? -9.294 19.522 26.522 1.00 86.19 77 ASN A C 1
ATOM 595 O O . ASN A 1 77 ? -9.150 20.684 26.891 1.00 86.19 77 ASN A O 1
ATOM 599 N N . ILE A 1 78 ? -10.244 19.178 25.652 1.00 79.19 78 ILE A N 1
ATOM 600 C CA . ILE A 1 78 ? -11.174 20.155 25.084 1.00 79.19 78 ILE A CA 1
ATOM 601 C C . ILE A 1 78 ? -12.146 20.672 26.148 1.00 79.19 78 ILE A C 1
ATOM 603 O O . ILE A 1 78 ? -12.326 21.881 26.252 1.00 79.19 78 ILE A O 1
ATOM 607 N N . LEU A 1 79 ? -12.710 19.792 26.982 1.00 72.44 79 LEU A N 1
ATOM 608 C CA . LEU A 1 79 ? -13.599 20.186 28.084 1.00 72.44 79 LEU A CA 1
ATOM 609 C C . LEU A 1 79 ? -12.899 21.100 29.104 1.00 72.44 79 LEU A C 1
ATOM 611 O O . LEU A 1 79 ? -13.514 22.022 29.630 1.00 72.44 79 LEU A O 1
ATOM 615 N N . GLN A 1 80 ? -11.609 20.879 29.367 1.00 74.38 80 GLN A N 1
ATOM 616 C CA . GLN A 1 80 ? -10.814 21.737 30.251 1.00 74.38 80 GLN A CA 1
ATOM 617 C C . GLN A 1 80 ? -10.558 23.126 29.643 1.00 74.38 80 GLN A C 1
ATOM 619 O O . GLN A 1 80 ? -10.608 24.123 30.359 1.00 74.38 80 GLN A O 1
ATOM 624 N N . ASN A 1 81 ? -10.366 23.214 28.324 1.00 65.50 81 ASN A N 1
ATOM 625 C CA . ASN A 1 81 ? -10.127 24.475 27.611 1.00 65.50 81 ASN A CA 1
ATOM 626 C C . ASN A 1 81 ? -11.400 25.311 27.360 1.00 65.50 81 ASN A C 1
ATOM 628 O O . ASN A 1 81 ? -11.303 26.454 26.923 1.00 65.50 81 ASN A O 1
ATOM 632 N N . GLN A 1 82 ? -12.590 24.772 27.644 1.00 63.91 82 GLN A N 1
ATOM 633 C CA . GLN A 1 82 ? -13.883 25.435 27.420 1.00 63.91 82 GLN A CA 1
ATOM 634 C C . GLN A 1 82 ? -14.357 26.328 28.580 1.00 63.91 82 GLN A C 1
ATOM 636 O O . GLN A 1 82 ? -15.428 26.923 28.487 1.00 63.91 82 GLN A O 1
ATOM 641 N N . GLN A 1 83 ? -13.577 26.478 29.658 1.00 59.69 83 GLN A N 1
ATOM 642 C CA . GLN A 1 83 ? -13.972 27.269 30.838 1.00 59.69 83 GLN A CA 1
ATOM 643 C C . GLN A 1 83 ? -14.118 28.789 30.586 1.00 59.69 83 GLN A C 1
ATOM 645 O O . GLN A 1 83 ? -14.527 29.511 31.492 1.00 59.69 83 GLN A O 1
ATOM 650 N N . SER A 1 84 ? -13.836 29.288 29.377 1.00 56.12 84 SER A N 1
ATOM 651 C CA . SER A 1 84 ? -13.934 30.710 29.007 1.00 56.12 84 SER A CA 1
ATOM 652 C C . SER A 1 84 ? -14.995 31.047 27.947 1.00 56.12 84 SER A C 1
ATOM 654 O O . SER A 1 84 ? -15.133 32.222 27.605 1.00 56.12 84 SER A O 1
ATOM 656 N N . VAL A 1 85 ? -15.751 30.071 27.423 1.00 59.62 85 VAL A N 1
ATOM 657 C CA . VAL A 1 85 ? -16.663 30.292 26.281 1.00 59.62 85 VAL A CA 1
ATOM 658 C C . VAL A 1 85 ? -18.133 30.241 26.703 1.00 59.62 85 VAL A C 1
ATOM 660 O O . VAL A 1 85 ? -18.555 29.372 27.465 1.00 59.62 85 VAL A O 1
ATOM 663 N N . SER A 1 86 ? -18.933 31.183 26.193 1.00 62.34 86 SER A N 1
ATOM 664 C CA . SER A 1 86 ? -20.370 31.274 26.465 1.00 62.34 86 SER A CA 1
ATOM 665 C C . SER A 1 86 ? -21.118 30.015 25.992 1.00 62.34 86 SER A C 1
ATOM 667 O O . SER A 1 86 ? -21.022 29.651 24.816 1.00 62.34 86 SER A O 1
ATOM 669 N N . PRO A 1 87 ? -21.970 29.395 26.835 1.00 61.62 87 PRO A N 1
ATOM 670 C CA . PRO A 1 87 ? -22.841 28.282 26.442 1.00 61.62 87 PRO A CA 1
ATOM 671 C C . PRO A 1 87 ? -23.825 28.589 25.296 1.00 61.62 87 PRO A C 1
ATOM 673 O O . PRO A 1 87 ? -24.541 27.687 24.856 1.00 61.62 87 PRO A O 1
ATOM 676 N N . PHE A 1 88 ? -23.901 29.832 24.812 1.00 63.16 88 PHE A N 1
ATOM 677 C CA . PHE A 1 88 ? -24.793 30.252 23.729 1.00 63.16 88 PHE A CA 1
ATOM 678 C C . PHE A 1 88 ? -24.115 30.358 22.351 1.00 63.16 88 PHE A C 1
ATOM 680 O O . PHE A 1 88 ? -24.825 30.458 21.350 1.00 63.16 88 PHE A O 1
ATOM 687 N N . ASP A 1 89 ? -22.788 30.226 22.246 1.00 68.44 89 ASP A N 1
ATOM 688 C CA . ASP A 1 89 ? -22.083 30.325 20.960 1.00 68.44 89 ASP A CA 1
ATOM 689 C C . ASP A 1 89 ? -22.181 29.024 20.142 1.00 68.44 89 ASP A C 1
ATOM 691 O O . ASP A 1 89 ? -21.357 28.110 20.215 1.00 68.44 89 ASP A O 1
ATOM 695 N N . ILE A 1 90 ? -23.232 28.923 19.322 1.00 62.25 90 ILE A N 1
ATOM 696 C CA . ILE A 1 90 ? -23.495 27.775 18.433 1.00 62.25 90 ILE A CA 1
ATOM 697 C C . ILE A 1 90 ? -22.326 27.530 17.458 1.00 62.25 90 ILE A C 1
ATOM 699 O O . ILE A 1 90 ? -21.956 26.378 17.225 1.00 62.25 90 ILE A O 1
ATOM 703 N N . LEU A 1 91 ? -21.719 28.595 16.921 1.00 67.62 91 LEU A N 1
ATOM 704 C CA . LEU A 1 91 ? -20.587 28.506 15.988 1.00 67.62 91 LEU A CA 1
ATOM 705 C C . LEU A 1 91 ? -19.327 27.916 16.638 1.00 67.62 91 LEU A C 1
ATOM 707 O O . LEU A 1 91 ? -18.590 27.185 15.977 1.00 67.62 91 LEU A O 1
ATOM 711 N N . ASP A 1 92 ? -19.087 28.200 17.918 1.00 73.44 92 ASP A N 1
ATOM 712 C CA . ASP A 1 92 ? -17.918 27.689 18.636 1.00 73.44 92 ASP A CA 1
ATOM 713 C C . ASP A 1 92 ? -18.073 26.204 18.990 1.00 73.44 92 ASP A C 1
ATOM 715 O O . ASP A 1 92 ? -17.172 25.391 18.759 1.00 73.44 92 ASP A O 1
ATOM 719 N N . ARG A 1 93 ? -19.286 25.805 19.397 1.00 72.50 93 ARG A N 1
ATOM 720 C CA . ARG A 1 93 ? -19.640 24.387 19.566 1.00 72.50 93 ARG A CA 1
ATOM 721 C C . ARG A 1 93 ? -19.495 23.597 18.268 1.00 72.50 93 ARG A C 1
ATOM 723 O O . ARG A 1 93 ? -18.951 22.495 18.285 1.00 72.50 93 ARG A O 1
ATOM 730 N N . TYR A 1 94 ? -19.941 24.161 17.145 1.00 73.31 94 TYR A N 1
ATOM 731 C CA . TYR A 1 94 ? -19.796 23.549 15.822 1.00 73.31 94 TYR A CA 1
ATOM 732 C C . TYR A 1 94 ? -18.324 23.351 15.438 1.00 73.31 94 TYR A C 1
ATOM 734 O O . TYR A 1 94 ? -17.925 22.252 15.046 1.00 73.31 94 TYR A O 1
ATOM 742 N N . LYS A 1 95 ? -17.497 24.394 15.589 1.00 76.88 95 LYS A N 1
ATOM 743 C CA . LYS A 1 95 ? -16.055 24.314 15.315 1.00 76.88 95 LYS A CA 1
ATOM 744 C C . LYS A 1 95 ? -15.382 23.275 16.202 1.00 76.88 95 LYS A C 1
ATOM 746 O O . LYS A 1 95 ? -14.624 22.455 15.695 1.00 76.88 95 LYS A O 1
ATOM 751 N N . THR A 1 96 ? -15.711 23.257 17.491 1.00 78.38 96 THR A N 1
ATOM 752 C CA . THR A 1 96 ? -15.155 22.285 18.434 1.00 78.38 96 THR A CA 1
ATOM 753 C C . THR A 1 96 ? -15.507 20.852 18.045 1.00 78.38 96 THR A C 1
ATOM 755 O O . THR A 1 96 ? -14.620 20.004 17.975 1.00 78.38 96 THR A O 1
ATOM 758 N N . LYS A 1 97 ? -16.780 20.586 17.723 1.00 78.25 97 LYS A N 1
ATOM 759 C CA . LYS A 1 97 ? -17.233 19.257 17.289 1.00 78.25 97 LYS A CA 1
ATOM 760 C C . LYS A 1 97 ? -16.489 18.785 16.034 1.00 78.25 97 LYS A C 1
ATOM 762 O O . LYS A 1 97 ? -16.058 17.640 15.970 1.00 78.25 97 LYS A O 1
ATOM 767 N N . ASN A 1 98 ? -16.262 19.682 15.075 1.00 77.56 98 ASN A N 1
ATOM 768 C CA . ASN A 1 98 ? -15.488 19.372 13.871 1.00 77.56 98 ASN A CA 1
ATOM 769 C C . ASN A 1 98 ? -14.018 19.071 14.159 1.00 77.56 98 ASN A C 1
ATOM 771 O O . ASN A 1 98 ? -13.463 18.135 13.588 1.00 77.56 98 ASN A O 1
ATOM 775 N N . THR A 1 99 ? -13.386 19.840 15.044 1.00 80.12 99 THR A N 1
ATOM 776 C CA . THR A 1 99 ? -11.996 19.597 15.445 1.00 80.12 99 THR A CA 1
ATOM 777 C C . THR A 1 99 ? -11.847 18.230 16.111 1.00 80.12 99 THR A C 1
ATOM 779 O O . THR A 1 99 ? -10.904 17.506 15.795 1.00 80.12 99 THR A O 1
ATOM 782 N N . ILE A 1 100 ? -12.797 17.842 16.973 1.00 82.38 100 ILE A N 1
ATOM 783 C CA . ILE A 1 100 ? -12.818 16.510 17.598 1.00 82.38 100 ILE A CA 1
ATOM 784 C C . ILE A 1 100 ? -12.903 15.432 16.524 1.00 82.38 100 ILE A C 1
ATOM 786 O O . ILE A 1 100 ? -12.023 14.582 16.447 1.00 82.38 100 ILE A O 1
ATOM 790 N N . ALA A 1 101 ? -13.918 15.505 15.668 1.00 82.00 101 ALA A N 1
ATOM 791 C CA . ALA A 1 101 ? -14.142 14.545 14.597 1.00 82.00 101 ALA A CA 1
ATOM 792 C C . ALA A 1 101 ? -12.903 14.342 13.702 1.00 82.00 101 ALA A C 1
ATOM 794 O O . ALA A 1 101 ? -12.510 13.211 13.407 1.00 82.00 101 ALA A O 1
ATOM 795 N N . GLN A 1 102 ? -12.238 15.433 13.310 1.00 80.25 102 GLN A N 1
ATOM 796 C CA . GLN A 1 102 ? -11.010 15.374 12.513 1.00 80.25 102 GLN A CA 1
ATOM 797 C C . GLN A 1 102 ? -9.858 14.696 13.259 1.00 80.25 102 GLN A C 1
ATOM 799 O O . GLN A 1 102 ? -9.137 13.883 12.676 1.00 80.25 102 GLN A O 1
ATOM 804 N N . GLU A 1 103 ? -9.673 15.016 14.537 1.00 85.06 103 GLU A N 1
ATOM 805 C CA . GLU A 1 103 ? -8.593 14.446 15.337 1.00 85.06 103 GLU A CA 1
ATOM 806 C C . GLU A 1 103 ? -8.839 12.963 15.650 1.00 85.06 103 GLU A C 1
ATOM 808 O O . GLU A 1 103 ? -7.921 12.150 15.553 1.00 85.06 103 GLU A O 1
ATOM 813 N N . VAL A 1 104 ? -10.093 12.571 15.894 1.00 87.12 104 VAL A N 1
ATOM 814 C CA . VAL A 1 104 ? -10.502 11.162 15.998 1.00 87.12 104 VAL A CA 1
ATOM 815 C C . VAL A 1 104 ? -10.173 10.406 14.708 1.00 87.12 104 VAL A C 1
ATOM 817 O O . VAL A 1 104 ? -9.561 9.336 14.762 1.00 87.12 104 VAL A O 1
ATOM 820 N N . GLY A 1 105 ? -10.475 10.986 13.542 1.00 84.12 105 GLY A N 1
ATOM 821 C CA . GLY A 1 105 ? -10.086 10.420 12.248 1.00 84.12 105 GLY A CA 1
ATOM 822 C C . GLY A 1 105 ? -8.572 10.198 12.121 1.00 84.12 105 GLY A C 1
ATOM 823 O O . GLY A 1 105 ? -8.138 9.139 11.662 1.00 84.12 105 GLY A O 1
ATOM 824 N N . ARG A 1 106 ? -7.748 11.146 12.590 1.00 84.19 106 ARG A N 1
ATOM 825 C CA . ARG A 1 106 ? -6.277 11.013 12.592 1.00 84.19 106 ARG A CA 1
ATOM 826 C C . ARG A 1 106 ? -5.782 9.915 13.528 1.00 84.19 106 ARG A C 1
ATOM 828 O O . ARG A 1 106 ? -4.904 9.145 13.132 1.00 84.19 106 ARG A O 1
ATOM 835 N N . ILE A 1 107 ? -6.341 9.828 14.737 1.00 89.31 107 ILE A N 1
ATOM 836 C CA . ILE A 1 107 ? -6.028 8.777 15.715 1.00 89.31 107 ILE A CA 1
ATOM 837 C C . ILE A 1 107 ? -6.246 7.403 15.073 1.00 89.31 107 ILE A C 1
ATOM 839 O O . ILE A 1 107 ? -5.330 6.582 15.027 1.00 89.31 107 ILE A O 1
ATOM 843 N N . ILE A 1 108 ? -7.428 7.192 14.496 1.00 88.38 108 ILE A N 1
ATOM 844 C CA . ILE A 1 108 ? -7.818 5.939 13.844 1.00 88.38 108 ILE A CA 1
ATOM 845 C C . ILE A 1 108 ? -6.910 5.613 12.661 1.00 88.38 108 ILE A C 1
ATOM 847 O O . ILE A 1 108 ? -6.411 4.492 12.549 1.00 88.38 108 ILE A O 1
ATOM 851 N N . ALA A 1 109 ? -6.678 6.586 11.776 1.00 85.25 109 ALA A N 1
ATOM 852 C CA . ALA A 1 109 ? -5.833 6.399 10.604 1.00 85.25 109 ALA A CA 1
ATOM 853 C C . ALA A 1 109 ? -4.422 5.937 11.005 1.00 85.25 109 ALA A C 1
ATOM 855 O O . ALA A 1 109 ? -3.840 5.059 10.364 1.00 85.25 109 ALA A O 1
ATOM 856 N N . ASN A 1 110 ? -3.876 6.479 12.096 1.00 87.25 110 ASN A N 1
ATOM 857 C CA . ASN A 1 110 ? -2.570 6.073 12.598 1.00 87.25 110 ASN A CA 1
ATOM 858 C C . ASN A 1 110 ? -2.565 4.629 13.131 1.00 87.25 110 ASN A C 1
ATOM 860 O O . ASN A 1 110 ? -1.609 3.893 12.869 1.00 87.25 110 ASN A O 1
ATOM 864 N N . GLU A 1 111 ? -3.616 4.198 13.832 1.00 89.69 111 GLU A N 1
ATOM 865 C CA . GLU A 1 111 ? -3.732 2.818 14.334 1.00 89.69 111 GLU A CA 1
ATOM 866 C C . GLU A 1 111 ? -3.975 1.795 13.215 1.00 89.69 111 GLU A C 1
ATOM 868 O O . GLU A 1 111 ? -3.500 0.661 13.292 1.00 89.69 111 GLU A O 1
ATOM 873 N N . LEU A 1 112 ? -4.627 2.203 12.123 1.00 88.00 112 LEU A N 1
ATOM 874 C CA . LEU A 1 112 ? -4.756 1.375 10.924 1.00 88.00 112 LEU A CA 1
ATOM 875 C C . LEU A 1 112 ? -3.444 1.264 10.143 1.00 88.00 112 LEU A C 1
ATOM 877 O O . LEU A 1 112 ? -3.253 0.297 9.406 1.00 88.00 112 LEU A O 1
ATOM 881 N N . LYS A 1 113 ? -2.503 2.199 10.293 1.00 87.38 113 LYS A N 1
ATOM 882 C CA . LYS A 1 113 ? -1.213 2.132 9.600 1.00 87.38 113 LYS A CA 1
ATOM 883 C C . LYS A 1 113 ? -0.360 0.990 10.158 1.00 87.38 113 LYS A C 1
ATOM 885 O O . LYS A 1 113 ? 0.083 1.022 11.307 1.00 87.38 113 LYS A O 1
ATOM 890 N N . CYS A 1 114 ? -0.093 -0.016 9.326 1.00 87.06 114 CYS A N 1
ATOM 891 C CA . CYS A 1 114 ? 0.750 -1.147 9.684 1.00 87.06 114 CYS A CA 1
ATOM 892 C C . CYS A 1 114 ? 2.160 -0.661 10.026 1.00 87.06 114 CYS A C 1
ATOM 894 O O . CYS A 1 114 ? 2.840 -0.063 9.194 1.00 87.06 114 CYS A O 1
ATOM 896 N N . LYS A 1 115 ? 2.634 -0.979 11.231 1.00 85.00 115 LYS A N 1
ATOM 897 C CA . LYS A 1 115 ? 3.949 -0.536 11.717 1.00 85.00 115 LYS A CA 1
ATOM 898 C C . LYS A 1 115 ? 5.136 -1.284 11.088 1.00 85.00 115 LYS A C 1
ATOM 900 O O . LYS A 1 115 ? 6.271 -0.969 11.417 1.00 85.00 115 LYS A O 1
ATOM 905 N N . LEU A 1 116 ? 4.893 -2.273 10.217 1.00 86.00 116 LEU A N 1
ATOM 906 C CA . LEU A 1 116 ? 5.941 -2.966 9.454 1.00 86.00 116 LEU A CA 1
ATOM 907 C C . LEU A 1 116 ? 6.092 -2.386 8.048 1.00 86.00 116 LEU A C 1
ATOM 909 O O . LEU A 1 116 ? 7.146 -1.874 7.695 1.00 86.00 116 LEU A O 1
ATOM 913 N N . CYS A 1 117 ? 5.038 -2.461 7.234 1.00 85.38 117 CYS A N 1
ATOM 914 C CA . CYS A 1 117 ? 5.102 -2.016 5.841 1.00 85.38 117 CYS A CA 1
ATOM 915 C C . CYS A 1 117 ? 4.727 -0.541 5.648 1.00 85.38 117 CYS A C 1
ATOM 917 O O . CYS A 1 117 ? 4.780 -0.052 4.521 1.00 85.38 117 CYS A O 1
ATOM 919 N N . ASN A 1 118 ? 4.323 0.153 6.719 1.00 81.69 118 ASN A N 1
ATOM 920 C CA . ASN A 1 118 ? 3.872 1.546 6.717 1.00 81.69 118 ASN A CA 1
ATOM 921 C C . ASN A 1 118 ? 2.675 1.812 5.781 1.00 81.69 118 ASN A C 1
ATOM 923 O O . ASN A 1 118 ? 2.396 2.957 5.435 1.00 81.69 118 ASN A O 1
ATOM 927 N N . LYS A 1 119 ? 1.956 0.761 5.369 1.00 82.81 119 LYS A N 1
ATOM 928 C CA . LYS A 1 119 ? 0.717 0.858 4.587 1.00 82.81 119 LYS A CA 1
ATOM 929 C C . LYS A 1 119 ? -0.485 0.804 5.511 1.00 82.81 119 LYS A C 1
ATOM 931 O O . LYS A 1 119 ? -0.432 0.151 6.554 1.00 82.81 119 LYS A O 1
ATOM 936 N N . TYR A 1 120 ? -1.570 1.454 5.121 1.00 84.75 120 TYR A N 1
ATOM 937 C CA . TYR A 1 120 ? -2.844 1.300 5.808 1.00 84.75 120 TYR A CA 1
ATOM 938 C C . TYR A 1 120 ? -3.303 -0.162 5.742 1.00 84.75 120 TYR A C 1
ATOM 940 O O . TYR A 1 120 ? -3.196 -0.832 4.712 1.00 84.75 120 TYR A O 1
ATOM 948 N N . SER A 1 121 ? -3.720 -0.678 6.893 1.00 86.56 121 SER A N 1
ATOM 949 C CA . SER A 1 121 ? -4.260 -2.021 7.045 1.00 86.56 121 SER A CA 1
ATOM 950 C C . SER A 1 121 ? -5.722 -1.989 6.648 1.00 86.56 121 SER A C 1
ATOM 952 O O . SER A 1 121 ? -6.480 -1.132 7.095 1.00 86.56 121 SER A O 1
ATOM 954 N N . TYR A 1 122 ? -6.105 -2.966 5.843 1.00 82.38 122 TYR A N 1
ATOM 955 C CA . TYR A 1 122 ? -7.476 -3.175 5.412 1.00 82.38 122 TYR A CA 1
ATOM 956 C C . TYR A 1 122 ? -7.925 -4.572 5.799 1.00 82.38 122 TYR A C 1
ATOM 958 O O . TYR A 1 122 ? -7.106 -5.408 6.186 1.00 82.38 122 TYR A O 1
ATOM 966 N N . GLN A 1 123 ? -9.218 -4.837 5.641 1.00 85.31 123 GLN A N 1
ATOM 967 C CA . GLN A 1 123 ? -9.758 -6.179 5.803 1.00 85.31 123 GLN A CA 1
ATOM 968 C C . GLN A 1 123 ? -9.044 -7.205 4.890 1.00 85.31 123 GLN A C 1
ATOM 970 O O . GLN A 1 123 ? -8.866 -6.941 3.698 1.00 85.31 123 GLN A O 1
ATOM 975 N N . PRO A 1 124 ? -8.707 -8.401 5.399 1.00 91.50 124 PRO A N 1
ATOM 976 C CA . PRO A 1 124 ? -8.714 -8.793 6.808 1.00 91.50 124 PRO A CA 1
ATOM 977 C C . PRO A 1 124 ? -7.571 -8.152 7.628 1.00 91.50 124 PRO A C 1
ATOM 979 O O . PRO A 1 124 ? -6.406 -8.184 7.225 1.00 91.50 124 PRO A O 1
ATOM 982 N N . ILE A 1 125 ? -7.906 -7.624 8.810 1.00 92.81 125 ILE A N 1
ATOM 983 C CA . ILE A 1 125 ? -6.946 -7.122 9.808 1.00 92.81 125 ILE A CA 1
ATOM 984 C C . ILE A 1 125 ? -6.843 -8.175 10.908 1.00 92.81 125 ILE A C 1
ATOM 986 O O . ILE A 1 125 ? -7.860 -8.609 11.438 1.00 92.81 125 ILE A O 1
ATOM 990 N N . TYR A 1 126 ? -5.630 -8.580 11.270 1.00 93.62 126 TYR A N 1
ATOM 991 C CA . TYR A 1 126 ? -5.377 -9.670 12.217 1.00 93.62 126 TYR A CA 1
ATOM 992 C C . TYR A 1 126 ? -4.728 -9.175 13.504 1.00 93.62 126 TYR A C 1
ATOM 994 O O . TYR A 1 126 ? -4.224 -8.054 13.567 1.00 93.62 126 TYR A O 1
ATOM 1002 N N . PHE A 1 127 ? -4.665 -10.039 14.511 1.00 92.06 127 PHE A N 1
ATOM 1003 C CA . PHE A 1 127 ? -3.889 -9.810 15.729 1.00 92.06 127 PHE A CA 1
ATOM 1004 C C . PHE A 1 127 ? -2.622 -10.654 15.762 1.00 92.06 127 PHE A C 1
ATOM 1006 O O . PHE A 1 127 ? -2.616 -11.767 15.241 1.00 92.06 127 PHE A O 1
ATOM 1013 N N . CYS A 1 128 ? -1.580 -10.185 16.443 1.00 92.19 128 CYS A N 1
ATOM 1014 C CA . CYS A 1 128 ? -0.539 -11.076 16.953 1.00 92.19 128 CYS A CA 1
ATOM 1015 C C . CYS A 1 128 ? -0.953 -11.720 18.284 1.00 92.19 128 CYS A C 1
ATOM 1017 O O . CYS A 1 128 ? -1.957 -11.329 18.879 1.00 92.19 128 CYS A O 1
ATOM 1019 N N . THR A 1 129 ? -0.173 -12.685 18.775 1.00 90.06 129 THR A N 1
ATOM 1020 C CA . THR A 1 129 ? -0.441 -13.383 20.052 1.00 90.06 129 THR A CA 1
ATOM 1021 C C . THR A 1 129 ? -0.577 -12.416 21.240 1.00 90.06 129 THR A C 1
ATOM 1023 O O . THR A 1 129 ? -1.467 -12.578 22.074 1.00 90.06 129 THR A O 1
ATOM 1026 N N . ASN A 1 130 ? 0.215 -11.339 21.257 1.00 91.06 130 ASN A N 1
ATOM 1027 C CA . ASN A 1 130 ? 0.149 -10.277 22.269 1.00 91.06 130 ASN A CA 1
ATOM 1028 C C . ASN A 1 130 ? -0.954 -9.230 22.028 1.00 91.06 130 ASN A C 1
ATOM 1030 O O . ASN A 1 130 ? -1.072 -8.294 22.816 1.00 91.06 130 ASN A O 1
ATOM 1034 N N . GLY A 1 131 ? -1.735 -9.334 20.946 1.00 90.62 131 GLY A N 1
ATOM 1035 C CA . GLY A 1 131 ? -2.895 -8.466 20.736 1.00 90.62 131 GLY A CA 1
ATOM 1036 C C . GLY A 1 131 ? -2.648 -7.175 19.949 1.00 90.62 131 GLY A C 1
ATOM 1037 O O . GLY A 1 131 ? -3.535 -6.324 19.841 1.00 90.62 131 GLY A O 1
ATOM 1038 N N . HIS A 1 132 ? -1.457 -7.001 19.369 1.00 91.56 132 HIS A N 1
ATOM 1039 C CA . HIS A 1 132 ? -1.209 -5.916 18.415 1.00 91.56 132 HIS A CA 1
ATOM 1040 C C . HIS A 1 132 ? -1.871 -6.214 17.070 1.00 91.56 132 HIS A C 1
ATOM 1042 O O . HIS A 1 132 ? -1.842 -7.350 16.597 1.00 91.56 132 HIS A O 1
ATOM 1048 N N . SER A 1 133 ? -2.402 -5.180 16.419 1.00 91.75 133 SER A N 1
ATOM 1049 C CA . SER A 1 133 ? -2.972 -5.322 15.077 1.00 91.75 133 SER A CA 1
ATOM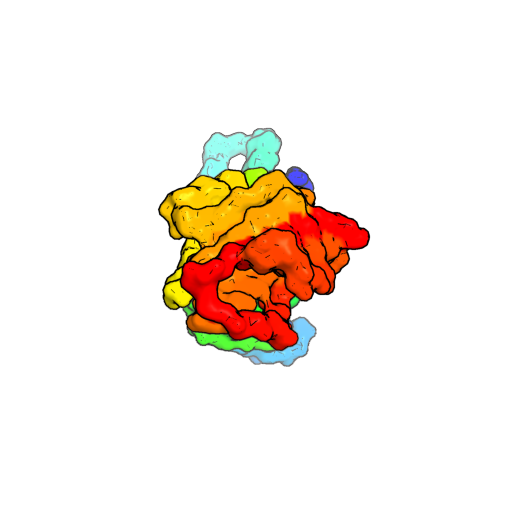 1050 C C . SER A 1 133 ? -1.881 -5.499 14.015 1.00 91.75 133 SER A C 1
ATOM 1052 O O . SER A 1 133 ? -0.812 -4.890 14.077 1.00 91.75 133 SER A O 1
ATOM 1054 N N . THR A 1 134 ? -2.165 -6.336 13.023 1.00 91.50 134 THR A N 1
ATOM 1055 C CA . THR A 1 134 ? -1.286 -6.709 11.910 1.00 91.50 134 THR A CA 1
ATOM 1056 C C . THR A 1 134 ? -2.097 -6.714 10.613 1.00 91.50 134 THR A C 1
ATOM 1058 O O . THR A 1 134 ? -3.271 -7.086 10.604 1.00 91.50 134 THR A O 1
ATOM 1061 N N . CYS A 1 135 ? -1.505 -6.260 9.506 1.00 91.62 135 CYS A N 1
ATOM 1062 C CA . CYS A 1 135 ? -2.187 -6.277 8.211 1.00 91.62 135 CYS A CA 1
ATOM 1063 C C . CYS A 1 135 ? -2.123 -7.673 7.576 1.00 91.62 135 CYS A C 1
ATOM 1065 O O . CYS A 1 135 ? -1.289 -8.496 7.948 1.00 91.62 135 CYS A O 1
ATOM 1067 N N . GLN A 1 136 ? -2.948 -7.919 6.557 1.00 90.69 136 GLN A N 1
ATOM 1068 C CA . GLN A 1 136 ? -2.994 -9.209 5.864 1.00 90.69 136 GLN A CA 1
ATOM 1069 C C . GLN A 1 136 ? -1.624 -9.706 5.366 1.00 90.69 136 GLN A C 1
ATOM 1071 O O . GLN A 1 136 ? -1.338 -10.894 5.480 1.00 90.69 136 GLN A O 1
ATOM 1076 N N . LYS A 1 137 ? -0.787 -8.811 4.816 1.00 90.06 137 LYS A N 1
ATOM 1077 C CA . LYS A 1 137 ? 0.474 -9.161 4.130 1.00 90.06 137 LYS A CA 1
ATOM 1078 C C . LYS A 1 137 ? 1.660 -9.411 5.064 1.00 90.06 137 LYS A C 1
ATOM 1080 O O . LYS A 1 137 ? 2.686 -9.904 4.609 1.00 90.06 137 LYS A O 1
ATOM 1085 N N . CYS A 1 138 ? 1.571 -8.990 6.320 1.00 89.31 138 CYS A N 1
ATOM 1086 C CA . CYS A 1 138 ? 2.688 -9.028 7.256 1.00 89.31 138 CYS A CA 1
ATOM 1087 C C . CYS A 1 138 ? 2.468 -10.148 8.275 1.00 89.31 138 CYS A C 1
ATOM 1089 O O . CYS A 1 138 ? 1.471 -10.133 8.986 1.00 89.31 138 CYS A O 1
ATOM 1091 N N . GLU A 1 139 ? 3.404 -11.094 8.367 1.00 90.12 139 GLU A N 1
ATOM 1092 C CA . GLU A 1 139 ? 3.255 -12.295 9.211 1.00 90.12 139 GLU A CA 1
ATOM 1093 C C . GLU A 1 139 ? 3.777 -12.136 10.648 1.00 90.12 139 GLU A C 1
ATOM 1095 O O . GLU A 1 139 ? 3.451 -12.933 11.529 1.00 90.12 139 GLU A O 1
ATOM 1100 N N . ILE A 1 140 ? 4.587 -11.105 10.898 1.00 88.94 140 ILE A N 1
ATOM 1101 C CA . ILE A 1 140 ? 5.241 -10.863 12.188 1.00 88.94 140 ILE A CA 1
ATOM 1102 C C . ILE A 1 140 ? 4.881 -9.461 12.676 1.00 88.94 140 ILE A C 1
ATOM 1104 O O . ILE A 1 140 ? 4.894 -8.492 11.911 1.00 88.94 140 ILE A O 1
ATOM 1108 N N . CYS A 1 141 ? 4.577 -9.342 13.967 1.00 87.81 141 CYS A N 1
ATOM 1109 C CA . CYS A 1 141 ? 4.378 -8.057 14.621 1.00 87.81 141 CYS A CA 1
ATOM 1110 C C . CYS A 1 141 ? 5.719 -7.358 14.870 1.00 87.81 141 CYS A C 1
ATOM 1112 O O . CYS A 1 141 ? 6.568 -7.897 15.567 1.00 87.81 141 CYS A O 1
ATOM 1114 N N . THR A 1 142 ? 5.904 -6.124 14.402 1.00 83.69 142 THR A N 1
ATOM 1115 C CA . THR A 1 142 ? 7.155 -5.376 14.645 1.00 83.69 142 THR A CA 1
ATOM 1116 C C . THR A 1 142 ? 7.306 -4.841 16.057 1.00 83.69 142 THR A C 1
ATOM 1118 O O . THR A 1 142 ? 8.421 -4.554 16.476 1.00 83.69 142 THR A O 1
ATOM 1121 N N . LYS A 1 143 ? 6.205 -4.691 16.799 1.00 85.75 143 LYS A N 1
ATOM 1122 C CA . LYS A 1 143 ? 6.250 -4.126 18.151 1.00 85.75 143 LYS A CA 1
ATOM 1123 C C . LYS A 1 143 ? 6.702 -5.144 19.198 1.00 85.75 143 LYS A C 1
ATOM 1125 O O . LYS A 1 143 ? 7.333 -4.760 20.173 1.00 85.75 143 LYS A O 1
ATOM 1130 N N . CYS A 1 144 ? 6.376 -6.422 19.014 1.00 90.38 144 CYS A N 1
ATOM 1131 C CA . CYS A 1 144 ? 6.715 -7.471 19.982 1.00 90.38 144 CYS A CA 1
ATOM 1132 C C . CYS A 1 144 ? 7.307 -8.742 19.361 1.00 90.38 144 CYS A C 1
ATOM 1134 O O . CYS A 1 144 ? 7.472 -9.721 20.073 1.00 90.38 144 CYS A O 1
ATOM 1136 N N . CYS A 1 145 ? 7.588 -8.751 18.055 1.00 88.38 145 CYS A N 1
ATOM 1137 C CA . CYS A 1 145 ? 8.171 -9.878 17.311 1.00 88.38 145 CYS A CA 1
ATOM 1138 C C . CYS A 1 145 ? 7.369 -11.191 17.360 1.00 88.38 145 CYS A C 1
ATOM 1140 O O . CYS A 1 145 ? 7.869 -12.245 16.977 1.00 88.38 145 CYS A O 1
ATOM 1142 N N . GLU A 1 146 ? 6.107 -11.118 17.775 1.00 91.38 146 GLU A N 1
ATOM 1143 C CA . GLU A 1 146 ? 5.216 -12.269 17.869 1.00 91.38 146 GLU A CA 1
ATOM 1144 C C . GLU A 1 146 ? 4.504 -12.585 16.554 1.00 91.38 146 GLU A C 1
ATOM 1146 O O . GLU A 1 146 ? 4.299 -11.714 15.697 1.00 91.38 146 GLU A O 1
ATOM 1151 N N . LYS A 1 147 ? 4.069 -13.842 16.431 1.00 91.75 147 LYS A N 1
ATOM 1152 C CA . LYS A 1 147 ? 3.375 -14.350 15.244 1.00 91.75 147 LYS A CA 1
ATOM 1153 C C . LYS A 1 147 ? 1.958 -13.794 15.126 1.00 91.75 147 LYS A C 1
ATOM 1155 O O . LYS A 1 147 ? 1.260 -13.602 16.126 1.00 91.75 147 LYS A O 1
ATOM 1160 N N . LYS A 1 148 ? 1.531 -13.581 13.881 1.00 93.06 148 LYS A N 1
ATOM 1161 C CA . LYS A 1 148 ? 0.131 -13.340 13.520 1.00 93.06 148 LYS A CA 1
ATOM 1162 C C . LYS A 1 148 ? -0.730 -14.550 13.907 1.00 93.06 148 LYS A C 1
ATOM 1164 O O . LYS A 1 148 ? -0.301 -15.693 13.779 1.00 93.06 148 LYS A O 1
ATOM 1169 N N . THR A 1 149 ? -1.930 -14.282 14.398 1.00 91.12 149 THR A N 1
ATOM 1170 C CA . THR A 1 149 ? -2.958 -15.272 14.743 1.00 91.12 149 THR A CA 1
ATOM 1171 C C . THR A 1 149 ? -4.035 -15.304 13.661 1.00 91.12 149 THR A C 1
ATOM 1173 O O . THR A 1 149 ? -4.137 -14.382 12.853 1.00 91.12 149 THR A O 1
ATOM 1176 N N . ASP A 1 150 ? -4.897 -16.319 13.691 1.00 89.50 150 ASP A N 1
ATOM 1177 C CA . ASP A 1 150 ? -6.069 -16.390 12.806 1.00 89.50 150 ASP A CA 1
ATOM 1178 C C . ASP A 1 150 ? -7.224 -15.474 13.261 1.00 89.50 150 ASP A C 1
ATOM 1180 O O . ASP A 1 150 ? -8.213 -15.294 12.546 1.00 89.50 150 ASP A O 1
ATOM 1184 N N . GLY A 1 151 ? -7.110 -14.878 14.454 1.00 89.12 151 GLY A N 1
ATOM 1185 C CA . GLY A 1 151 ? -8.086 -13.942 15.000 1.00 89.12 151 GLY A CA 1
ATOM 1186 C C . GLY A 1 151 ? -8.072 -12.610 14.250 1.00 89.12 151 GLY A C 1
ATOM 1187 O O . GLY A 1 151 ? -7.012 -12.020 14.023 1.00 89.12 151 GLY A O 1
ATOM 1188 N N . ARG A 1 152 ? -9.262 -12.110 13.897 1.00 93.38 152 ARG A N 1
ATOM 1189 C CA . ARG A 1 152 ? -9.442 -10.869 13.128 1.00 93.38 152 ARG A CA 1
ATOM 1190 C C . ARG A 1 152 ? -9.914 -9.711 13.992 1.00 93.38 152 ARG A C 1
ATOM 1192 O O . ARG A 1 152 ? -10.806 -9.872 14.822 1.00 93.38 152 ARG A O 1
ATOM 1199 N N . ASN A 1 153 ? -9.367 -8.525 13.756 1.00 93.12 153 ASN A N 1
ATOM 1200 C CA . ASN A 1 153 ? -9.777 -7.292 14.412 1.00 93.12 153 ASN A CA 1
ATOM 1201 C C . ASN A 1 153 ? -11.016 -6.703 13.736 1.00 93.12 153 ASN A C 1
ATOM 1203 O O . ASN A 1 153 ? -10.932 -5.713 13.012 1.00 93.12 153 ASN A O 1
ATOM 1207 N N . TYR A 1 154 ? -12.181 -7.306 13.980 1.00 92.56 154 TYR A N 1
ATOM 1208 C CA . TYR A 1 154 ? -13.434 -6.863 13.362 1.00 92.56 154 TYR A CA 1
ATOM 1209 C C . TYR A 1 154 ? -13.787 -5.406 13.663 1.00 92.56 154 TYR A C 1
ATOM 1211 O O . TYR A 1 154 ? -14.415 -4.764 12.826 1.00 92.56 154 TYR A O 1
ATOM 1219 N N . ALA A 1 155 ? -13.373 -4.884 14.822 1.00 92.19 155 ALA A N 1
ATOM 1220 C CA . ALA A 1 155 ? -13.581 -3.483 15.168 1.00 92.19 155 ALA A CA 1
ATOM 1221 C C . ALA A 1 155 ? -12.820 -2.569 14.200 1.00 92.19 155 ALA A C 1
ATOM 1223 O O . ALA A 1 155 ? -13.429 -1.777 13.486 1.00 92.19 155 ALA A O 1
ATOM 1224 N N . LEU A 1 156 ? -11.501 -2.753 14.066 1.00 91.31 156 LEU A N 1
ATOM 1225 C CA . LEU A 1 156 ? -10.720 -1.978 13.097 1.00 91.31 156 LEU A CA 1
ATOM 1226 C C . LEU A 1 156 ? -11.131 -2.248 11.648 1.00 91.31 156 LEU A C 1
ATOM 1228 O O . LEU A 1 156 ? -11.046 -1.345 10.823 1.00 91.31 156 LEU A O 1
ATOM 1232 N N . GLU A 1 157 ? -11.613 -3.446 11.319 1.00 91.69 157 GLU A N 1
ATOM 1233 C CA . GLU A 1 157 ? -12.152 -3.716 9.985 1.00 91.69 157 GLU A CA 1
ATOM 1234 C C . GLU A 1 157 ? -13.403 -2.881 9.700 1.00 91.69 157 GLU A C 1
ATOM 1236 O O . GLU A 1 157 ? -13.489 -2.275 8.632 1.00 91.69 157 GLU A O 1
ATOM 1241 N N . ARG A 1 158 ? -14.351 -2.798 10.644 1.00 89.81 158 ARG A N 1
ATOM 1242 C CA . ARG A 1 158 ? -15.557 -1.969 10.494 1.00 89.81 158 ARG A CA 1
ATOM 1243 C C . ARG A 1 158 ? -15.209 -0.489 10.401 1.00 89.81 158 ARG A C 1
ATOM 1245 O O . ARG A 1 158 ? -15.733 0.182 9.516 1.00 89.81 158 ARG A O 1
ATOM 1252 N N . ILE A 1 159 ? -14.268 -0.021 11.220 1.00 88.00 159 ILE A N 1
ATOM 1253 C CA . ILE A 1 159 ? -13.776 1.359 11.163 1.00 88.00 159 ILE A CA 1
ATOM 1254 C C . ILE A 1 159 ? -13.089 1.649 9.821 1.00 88.00 159 ILE A C 1
ATOM 1256 O O . ILE A 1 159 ? -13.392 2.650 9.177 1.00 88.00 159 ILE A O 1
ATOM 1260 N N . SER A 1 160 ? -12.208 0.757 9.352 1.00 86.31 160 SER A N 1
ATOM 1261 C CA . SER A 1 160 ? -11.456 0.963 8.105 1.00 86.31 160 SER A CA 1
ATOM 1262 C C . SER A 1 160 ? -12.345 1.082 6.866 1.00 86.31 160 SER A C 1
ATOM 1264 O O . SER A 1 160 ? -11.960 1.748 5.911 1.00 86.31 160 SER A O 1
ATOM 1266 N N . LYS A 1 161 ? -13.554 0.499 6.883 1.00 83.44 161 LYS A N 1
ATOM 1267 C CA . LYS A 1 161 ? -14.503 0.575 5.762 1.00 83.44 161 LYS A CA 1
ATOM 1268 C C . LYS A 1 161 ? -15.023 1.970 5.459 1.00 83.44 161 LYS A C 1
ATOM 1270 O O . LYS A 1 161 ? -15.333 2.248 4.307 1.00 83.44 161 LYS A O 1
ATOM 1275 N N . GLN A 1 162 ? -15.177 2.797 6.484 1.00 78.88 162 GLN A N 1
ATOM 1276 C CA . GLN A 1 162 ? -15.729 4.146 6.351 1.00 78.88 162 GLN A CA 1
ATOM 1277 C C . GLN A 1 162 ? -14.623 5.207 6.316 1.00 78.88 162 GLN A C 1
ATOM 1279 O O . GLN A 1 162 ? -14.919 6.382 6.127 1.00 78.88 162 GLN A O 1
ATOM 1284 N N . LEU A 1 163 ? -13.361 4.803 6.510 1.00 76.25 163 LEU A N 1
ATOM 1285 C CA . LEU A 1 163 ? -12.251 5.736 6.582 1.00 76.25 163 LEU A CA 1
ATOM 1286 C C . LEU A 1 163 ? -11.802 6.162 5.184 1.00 76.25 163 LEU A C 1
ATOM 1288 O O . LEU A 1 163 ? -11.373 5.347 4.366 1.00 76.25 163 LEU A O 1
ATOM 1292 N N . GLU A 1 164 ? -11.799 7.472 4.986 1.00 78.69 164 GLU A N 1
ATOM 1293 C CA . GLU A 1 164 ? -11.066 8.130 3.920 1.00 78.69 164 GLU A CA 1
ATOM 1294 C C . GLU A 1 164 ? -9.671 8.525 4.407 1.00 78.69 164 GLU A C 1
ATOM 1296 O O . GLU A 1 164 ? -9.502 9.051 5.512 1.00 78.69 164 GLU A O 1
ATOM 1301 N N . TYR A 1 165 ? -8.648 8.284 3.595 1.00 75.50 165 TYR A N 1
ATOM 1302 C CA . TYR A 1 165 ? -7.268 8.623 3.941 1.00 75.50 165 TYR A CA 1
ATOM 1303 C C . TYR A 1 165 ? -6.534 9.196 2.728 1.00 75.50 165 TYR A C 1
ATOM 1305 O O . TYR A 1 165 ? -6.825 8.835 1.588 1.00 75.50 165 TYR A O 1
ATOM 1313 N N . PRO A 1 166 ? -5.578 10.115 2.933 1.00 79.25 166 PRO A N 1
ATOM 1314 C CA . PRO A 1 166 ? -4.813 10.669 1.827 1.00 79.25 166 PRO A CA 1
ATOM 1315 C C . PRO A 1 166 ? -3.972 9.588 1.146 1.00 79.25 166 PRO A C 1
ATOM 1317 O O . PRO A 1 166 ? -3.457 8.680 1.805 1.00 79.25 166 PRO A O 1
ATOM 1320 N N . CYS A 1 167 ? -3.781 9.727 -0.166 1.00 83.88 167 CYS A N 1
ATOM 1321 C CA . CYS A 1 167 ? -2.853 8.894 -0.918 1.00 83.88 167 CYS A CA 1
ATOM 1322 C C . CYS A 1 167 ? -1.470 8.854 -0.231 1.00 83.88 167 CYS A C 1
ATOM 1324 O O . CYS A 1 167 ? -0.968 9.907 0.180 1.00 83.88 167 CYS A O 1
ATOM 1326 N N . PRO A 1 168 ? -0.809 7.679 -0.131 1.00 79.81 168 PRO A N 1
ATOM 1327 C CA . PRO A 1 168 ? 0.536 7.572 0.438 1.00 79.81 168 PRO A CA 1
ATOM 1328 C C . PRO A 1 168 ? 1.564 8.496 -0.225 1.00 79.81 168 PRO A C 1
ATOM 1330 O O . PRO A 1 168 ? 2.566 8.829 0.394 1.00 79.81 168 PRO A O 1
ATOM 1333 N N . TYR A 1 169 ? 1.307 8.924 -1.463 1.00 85.88 169 TYR A N 1
ATOM 1334 C CA . TYR A 1 169 ? 2.171 9.810 -2.241 1.00 85.88 169 TYR A CA 1
ATOM 1335 C C . TYR A 1 169 ? 1.792 11.295 -2.116 1.00 85.88 169 TYR A C 1
ATOM 1337 O O . TYR A 1 169 ? 2.162 12.103 -2.964 1.00 85.88 169 TYR A O 1
ATOM 1345 N N . LYS A 1 170 ? 1.048 11.681 -1.069 1.00 86.62 170 LYS A N 1
ATOM 1346 C CA . LYS A 1 170 ? 0.677 13.082 -0.802 1.00 86.62 170 LYS A CA 1
ATOM 1347 C C . LYS A 1 170 ? 1.885 14.005 -0.667 1.00 86.62 170 LYS A C 1
ATOM 1349 O O . LYS A 1 170 ? 1.838 15.135 -1.137 1.00 86.62 170 LYS A O 1
ATOM 1354 N N . GLU A 1 171 ? 2.964 13.519 -0.060 1.00 86.44 171 GLU A N 1
ATOM 1355 C CA . GLU A 1 171 ? 4.223 14.268 0.065 1.00 86.44 171 GLU A CA 1
ATOM 1356 C C . GLU A 1 171 ? 4.879 14.569 -1.293 1.00 86.44 171 GLU A C 1
ATOM 1358 O O . GLU A 1 171 ? 5.600 15.551 -1.416 1.00 86.44 171 GLU A O 1
ATOM 1363 N N . PHE A 1 172 ? 4.560 13.775 -2.320 1.00 86.38 172 PHE A N 1
ATOM 1364 C CA . PHE A 1 172 ? 5.018 13.958 -3.697 1.00 86.38 172 PHE A CA 1
ATOM 1365 C C . PHE A 1 172 ? 4.005 14.714 -4.571 1.00 86.38 172 PHE A C 1
ATOM 1367 O O . PHE A 1 172 ? 4.206 14.812 -5.773 1.00 86.38 172 PHE A O 1
ATOM 1374 N N . GLY A 1 173 ? 2.919 15.243 -3.991 1.00 87.81 173 GLY A N 1
ATOM 1375 C CA . GLY A 1 173 ? 1.944 16.090 -4.691 1.00 87.81 173 GLY A CA 1
ATOM 1376 C C . GLY A 1 173 ? 0.570 15.461 -4.934 1.00 87.81 173 GLY A C 1
ATOM 1377 O O . GLY A 1 173 ? -0.335 16.152 -5.398 1.00 87.81 173 GLY A O 1
ATOM 1378 N N . CYS A 1 174 ? 0.353 14.189 -4.577 1.00 86.50 174 CYS A N 1
ATOM 1379 C CA . CYS A 1 174 ? -0.959 13.570 -4.772 1.00 86.50 174 CYS A CA 1
ATOM 1380 C C . CYS A 1 174 ? -2.013 14.137 -3.805 1.00 86.50 174 CYS A C 1
ATOM 1382 O O . CYS A 1 174 ? -1.944 13.933 -2.593 1.00 86.50 174 CYS A O 1
ATOM 1384 N N . SER A 1 175 ? -3.043 14.791 -4.339 1.00 87.00 175 SER A N 1
ATOM 1385 C CA . SER A 1 175 ? -4.188 15.287 -3.560 1.00 87.00 175 SER A CA 1
ATOM 1386 C C . SER A 1 175 ? -5.326 14.269 -3.425 1.00 87.00 175 SER A C 1
ATOM 1388 O O . SER A 1 175 ? -6.322 14.552 -2.759 1.00 87.00 175 SER A O 1
ATOM 1390 N N . PHE A 1 176 ? -5.189 13.090 -4.039 1.00 82.88 176 PHE A N 1
ATOM 1391 C CA . PHE A 1 176 ? -6.244 12.084 -4.067 1.00 82.88 176 PHE A CA 1
ATOM 1392 C C . PHE A 1 176 ? -6.514 11.524 -2.666 1.00 82.88 176 PHE A C 1
ATOM 1394 O O . PHE A 1 176 ? -5.589 11.188 -1.916 1.00 82.88 176 PHE A O 1
ATOM 1401 N N . ILE A 1 177 ? -7.795 11.408 -2.330 1.00 81.50 177 ILE A N 1
ATOM 1402 C CA . ILE A 1 177 ? -8.278 10.795 -1.096 1.00 81.50 177 ILE A CA 1
ATOM 1403 C C . ILE A 1 177 ? -8.794 9.406 -1.448 1.00 81.50 177 ILE A C 1
ATOM 1405 O O . ILE A 1 177 ? -9.551 9.246 -2.401 1.00 81.50 177 ILE A O 1
ATOM 1409 N N . LEU A 1 178 ? -8.316 8.405 -0.720 1.00 76.94 178 LEU A N 1
ATOM 1410 C CA . LEU A 1 178 ? -8.574 7.000 -0.970 1.00 76.94 178 LEU A CA 1
ATOM 1411 C C . LEU A 1 178 ? -9.636 6.458 -0.020 1.00 76.94 178 LEU A C 1
ATOM 1413 O O . LEU A 1 178 ? -9.606 6.723 1.182 1.00 76.94 178 LEU A O 1
ATOM 1417 N N . THR A 1 179 ? -10.504 5.615 -0.568 1.00 75.00 179 THR A N 1
ATOM 1418 C CA . THR A 1 179 ? -11.407 4.726 0.168 1.00 75.00 179 THR A CA 1
ATOM 1419 C C . THR A 1 179 ? -10.958 3.267 0.042 1.00 75.00 179 THR A C 1
ATOM 1421 O O . THR A 1 179 ? -10.010 2.928 -0.676 1.00 75.00 179 THR A O 1
ATOM 1424 N N . MET A 1 180 ? -11.664 2.362 0.724 1.00 65.19 180 MET A N 1
ATOM 1425 C CA . MET A 1 180 ? -11.471 0.911 0.614 1.00 65.19 180 MET A CA 1
ATOM 1426 C C . MET A 1 180 ? -11.473 0.372 -0.825 1.00 65.19 180 MET A C 1
ATOM 1428 O O . MET A 1 180 ? -10.774 -0.594 -1.133 1.00 65.19 180 MET A O 1
ATOM 1432 N N . GLU A 1 181 ? -12.251 0.986 -1.710 1.00 58.88 181 GLU A N 1
ATOM 1433 C CA . GLU A 1 181 ? -12.445 0.536 -3.093 1.00 58.88 181 GLU A CA 1
ATOM 1434 C C . GLU A 1 181 ? -11.336 1.042 -4.028 1.00 58.88 181 GLU A C 1
ATOM 1436 O O . GLU A 1 181 ? -11.187 0.569 -5.153 1.00 58.88 181 GLU A O 1
ATOM 1441 N N . GLN A 1 182 ? -10.504 1.972 -3.550 1.00 64.31 182 GLN A N 1
ATOM 1442 C CA . GLN A 1 182 ? -9.572 2.733 -4.377 1.00 64.31 182 GLN A CA 1
ATOM 1443 C C . GLN A 1 182 ? -8.109 2.314 -4.205 1.00 64.31 182 GLN A C 1
ATOM 1445 O O . GLN A 1 182 ? -7.215 2.990 -4.705 1.00 64.31 182 GLN A O 1
ATOM 1450 N N . THR A 1 183 ? -7.826 1.153 -3.603 1.00 65.31 183 THR A N 1
ATOM 1451 C CA . THR A 1 183 ? -6.449 0.608 -3.522 1.00 65.31 183 THR A CA 1
ATOM 1452 C C . THR A 1 183 ? -5.780 0.434 -4.897 1.00 65.31 183 THR A C 1
ATOM 1454 O O . THR A 1 183 ? -4.552 0.439 -4.999 1.00 65.31 183 THR A O 1
ATOM 1457 N N . ALA A 1 184 ? -6.568 0.351 -5.976 1.00 70.75 184 ALA A N 1
ATOM 1458 C CA . ALA A 1 184 ? -6.077 0.379 -7.351 1.00 70.75 184 ALA A CA 1
ATOM 1459 C C . ALA A 1 184 ? -5.349 1.689 -7.704 1.00 70.75 184 ALA A C 1
ATOM 1461 O O . ALA A 1 184 ? -4.385 1.643 -8.470 1.00 70.75 184 ALA A O 1
ATOM 1462 N N . HIS A 1 185 ? -5.739 2.828 -7.119 1.00 82.81 185 HIS A N 1
ATOM 1463 C CA . HIS A 1 185 ? -5.095 4.121 -7.357 1.00 82.81 185 HIS A CA 1
ATOM 1464 C C . HIS A 1 185 ? -3.594 4.067 -7.060 1.00 82.81 185 HIS A C 1
ATOM 1466 O O . HIS A 1 185 ? -2.810 4.525 -7.878 1.00 82.81 185 HIS A O 1
ATOM 1472 N N . GLU A 1 186 ? -3.156 3.436 -5.961 1.00 78.38 186 GLU A N 1
ATOM 1473 C CA . GLU A 1 186 ? -1.721 3.328 -5.629 1.00 78.38 186 GLU A CA 1
ATOM 1474 C C . GLU A 1 186 ? -0.886 2.690 -6.757 1.00 78.38 186 GLU A C 1
ATOM 1476 O O . GLU A 1 186 ? 0.321 2.914 -6.867 1.00 78.38 186 GLU A O 1
ATOM 1481 N N . THR A 1 187 ? -1.505 1.852 -7.593 1.00 75.19 187 THR A N 1
ATOM 1482 C CA . THR A 1 187 ? -0.817 1.180 -8.703 1.00 75.19 187 THR A CA 1
ATOM 1483 C C . THR A 1 187 ? -0.682 2.045 -9.951 1.00 75.19 187 THR A C 1
ATOM 1485 O O . THR A 1 187 ? 0.201 1.768 -10.761 1.00 75.19 187 THR A O 1
ATOM 1488 N N . VAL A 1 188 ? -1.516 3.079 -10.083 1.00 77.38 188 VAL A N 1
ATOM 1489 C CA . VAL A 1 188 ? -1.602 3.969 -11.253 1.00 77.38 188 VAL A CA 1
ATOM 1490 C C . VAL A 1 188 ? -1.376 5.444 -10.906 1.00 77.38 188 VAL A C 1
ATOM 1492 O O . VAL A 1 188 ? -1.507 6.296 -11.772 1.00 77.38 188 VAL A O 1
ATOM 1495 N N . CYS A 1 189 ? -1.061 5.757 -9.648 1.00 82.94 189 CYS A N 1
ATOM 1496 C CA . CYS A 1 189 ? -0.829 7.122 -9.195 1.00 82.94 189 CYS A CA 1
ATOM 1497 C C . CYS A 1 189 ? 0.396 7.714 -9.900 1.00 82.94 189 CYS A C 1
ATOM 1499 O O . CYS A 1 189 ? 1.496 7.176 -9.777 1.00 82.94 189 CYS A O 1
ATOM 1501 N N . GLU A 1 190 ? 0.206 8.838 -10.585 1.00 81.62 190 GLU A N 1
ATOM 1502 C CA . GLU A 1 190 ? 1.261 9.539 -11.331 1.00 81.62 190 GLU A CA 1
ATOM 1503 C C . GLU A 1 190 ? 2.341 10.125 -10.409 1.00 81.62 190 GLU A C 1
ATOM 1505 O O . GLU A 1 190 ? 3.508 10.190 -10.779 1.00 81.62 190 GLU A O 1
ATOM 1510 N N . PHE A 1 191 ? 1.979 10.459 -9.167 1.00 86.00 191 PHE A N 1
ATOM 1511 C CA . PHE A 1 191 ? 2.898 10.974 -8.142 1.00 86.00 191 PHE A CA 1
ATOM 1512 C C . PHE A 1 191 ? 3.678 9.879 -7.407 1.00 86.00 191 PHE A C 1
ATOM 1514 O O . PHE A 1 191 ? 4.419 10.154 -6.462 1.00 86.00 191 PHE A O 1
ATOM 1521 N N . LYS A 1 192 ? 3.489 8.611 -7.783 1.00 86.94 192 LYS A N 1
ATOM 1522 C CA . LYS A 1 192 ? 4.229 7.504 -7.188 1.00 86.94 192 LYS A CA 1
ATOM 1523 C C . LYS A 1 192 ? 5.724 7.650 -7.498 1.00 86.94 192 LYS A C 1
ATOM 1525 O O . LYS A 1 192 ? 6.089 7.653 -8.674 1.00 86.94 192 LYS A O 1
ATOM 1530 N N . PRO A 1 193 ? 6.604 7.671 -6.484 1.00 88.25 193 PRO A N 1
ATOM 1531 C CA . PRO A 1 193 ? 8.030 7.782 -6.734 1.00 88.25 193 PRO A CA 1
ATOM 1532 C C . PRO A 1 193 ? 8.574 6.528 -7.409 1.00 88.25 193 PRO A C 1
ATOM 1534 O O . PRO A 1 193 ? 8.154 5.395 -7.131 1.00 88.25 193 PRO A O 1
ATOM 1537 N N . LEU A 1 194 ? 9.563 6.741 -8.263 1.00 87.62 194 LEU A N 1
ATOM 1538 C CA . LEU A 1 194 ? 10.327 5.697 -8.908 1.00 87.62 194 LEU A CA 1
ATOM 1539 C C . LEU A 1 194 ? 11.472 5.267 -7.987 1.00 87.62 194 LEU A C 1
ATOM 1541 O O . LEU A 1 194 ? 12.247 6.087 -7.508 1.00 87.62 194 LEU A O 1
ATOM 1545 N N . ARG A 1 195 ? 11.608 3.958 -7.762 1.00 87.69 195 ARG A N 1
ATOM 1546 C CA . ARG A 1 195 ? 12.874 3.379 -7.297 1.00 87.69 195 ARG A CA 1
ATOM 1547 C C . ARG A 1 195 ? 13.762 3.162 -8.513 1.00 87.69 195 ARG A C 1
ATOM 1549 O O . ARG A 1 195 ? 13.252 2.642 -9.505 1.00 87.69 195 ARG A O 1
ATOM 1556 N N . CYS A 1 196 ? 15.046 3.512 -8.424 1.00 89.50 196 CYS A N 1
ATOM 1557 C CA . CYS A 1 196 ? 15.958 3.381 -9.559 1.00 89.50 196 CYS A CA 1
ATOM 1558 C C . CYS A 1 196 ? 15.864 1.962 -10.169 1.00 89.50 196 CYS A C 1
ATOM 1560 O O . CYS A 1 196 ? 16.073 0.973 -9.456 1.00 89.50 196 CYS A O 1
ATOM 1562 N N . PRO A 1 197 ? 15.489 1.837 -11.457 1.00 85.75 197 PRO A N 1
ATOM 1563 C CA . PRO A 1 197 ? 15.324 0.547 -12.120 1.00 85.75 197 PRO A CA 1
ATOM 1564 C C . PRO A 1 197 ? 16.659 -0.048 -12.589 1.00 85.75 197 PRO A C 1
ATOM 1566 O O . PRO A 1 197 ? 16.693 -1.206 -13.010 1.00 85.75 197 PRO A O 1
ATOM 1569 N N . ILE A 1 198 ? 17.749 0.725 -12.523 1.00 84.00 198 ILE A N 1
ATOM 1570 C CA . ILE A 1 198 ? 19.084 0.274 -12.897 1.00 84.00 198 ILE A CA 1
ATOM 1571 C C . ILE A 1 198 ? 19.603 -0.703 -11.845 1.00 84.00 198 ILE A C 1
ATOM 1573 O O . ILE A 1 198 ? 19.557 -0.461 -10.638 1.00 84.00 198 ILE A O 1
ATOM 1577 N N . ARG A 1 199 ? 20.113 -1.835 -12.326 1.00 71.25 199 ARG A N 1
ATOM 1578 C CA . ARG A 1 199 ? 20.914 -2.760 -11.532 1.00 71.25 199 ARG A CA 1
ATOM 1579 C C . ARG A 1 199 ? 22.333 -2.664 -12.060 1.00 71.25 199 ARG A C 1
ATOM 1581 O O . ARG A 1 199 ? 22.590 -3.120 -13.174 1.00 71.25 199 ARG A O 1
ATOM 1588 N N . ASP A 1 200 ? 23.211 -2.041 -11.289 1.00 64.44 200 ASP A N 1
ATOM 1589 C CA . ASP A 1 200 ? 24.628 -2.030 -11.623 1.00 64.44 200 ASP A CA 1
ATOM 1590 C C . ASP A 1 200 ? 25.203 -3.442 -11.472 1.00 64.44 200 ASP A C 1
ATOM 1592 O O . ASP A 1 200 ? 24.662 -4.294 -10.761 1.00 64.44 200 ASP A O 1
ATOM 1596 N N . TYR A 1 201 ? 26.249 -3.720 -12.248 1.00 58.81 201 TYR A N 1
ATOM 1597 C CA . TYR A 1 201 ? 26.870 -5.043 -12.306 1.00 58.81 201 TYR A CA 1
ATOM 1598 C C . TYR A 1 201 ? 27.715 -5.333 -11.056 1.00 58.81 201 TYR A C 1
ATOM 1600 O O . TYR A 1 201 ? 27.965 -6.489 -10.715 1.00 58.81 201 TYR A O 1
ATOM 1608 N N . GLU A 1 202 ? 28.125 -4.271 -10.362 1.00 55.06 202 GLU A N 1
ATOM 1609 C CA . GLU A 1 202 ? 28.722 -4.332 -9.036 1.00 55.06 202 GLU A CA 1
ATOM 1610 C C . GLU A 1 202 ? 27.614 -4.522 -7.990 1.00 55.06 202 GLU A C 1
ATOM 1612 O O . GLU A 1 202 ? 26.490 -4.059 -8.146 1.00 55.06 202 GLU A O 1
ATOM 1617 N N . THR A 1 203 ? 27.907 -5.270 -6.934 1.00 50.25 203 THR A N 1
ATOM 1618 C CA . THR A 1 203 ? 26.961 -5.903 -5.996 1.00 50.25 203 THR A CA 1
ATOM 1619 C C . THR A 1 203 ? 26.064 -4.957 -5.176 1.00 50.25 203 THR A C 1
ATOM 1621 O O . THR A 1 203 ? 25.329 -5.413 -4.297 1.00 50.25 203 THR A O 1
ATOM 1624 N N . THR A 1 204 ? 26.077 -3.656 -5.448 1.00 59.25 204 THR A N 1
ATOM 1625 C CA . THR A 1 204 ? 25.294 -2.630 -4.762 1.00 59.25 204 THR A CA 1
ATOM 1626 C C . THR A 1 204 ? 24.122 -2.166 -5.625 1.00 59.25 204 THR A C 1
ATOM 1628 O O . THR A 1 204 ? 24.264 -1.501 -6.645 1.00 59.25 204 THR A O 1
ATOM 1631 N N . HIS A 1 205 ? 22.903 -2.494 -5.195 1.00 71.06 205 HIS A N 1
ATOM 1632 C CA . HIS A 1 205 ? 21.704 -1.901 -5.781 1.00 71.06 205 HIS A CA 1
ATOM 1633 C C . HIS A 1 205 ? 21.668 -0.393 -5.509 1.00 71.06 205 HIS A C 1
ATOM 1635 O O . HIS A 1 205 ? 21.805 0.025 -4.357 1.00 71.06 205 HIS A O 1
ATOM 1641 N N . CYS A 1 206 ? 21.408 0.408 -6.546 1.00 85.75 206 CYS A N 1
ATOM 1642 C CA . CYS A 1 206 ? 21.144 1.832 -6.379 1.00 85.75 206 CYS A CA 1
ATOM 1643 C C . CYS A 1 206 ? 19.958 2.036 -5.421 1.00 85.75 206 CYS A C 1
ATOM 1645 O O . CYS A 1 206 ? 18.880 1.456 -5.589 1.00 85.75 206 CYS A O 1
ATOM 1647 N N . SER A 1 207 ? 20.171 2.843 -4.383 1.00 87.56 207 SER A N 1
ATOM 1648 C CA . SER A 1 207 ? 19.190 3.099 -3.324 1.00 87.56 207 SER A CA 1
ATOM 1649 C C . SER A 1 207 ? 18.276 4.289 -3.619 1.00 87.56 207 SER A C 1
ATOM 1651 O O . SER A 1 207 ? 17.397 4.587 -2.808 1.00 87.56 207 SER A O 1
ATOM 1653 N N . TRP A 1 208 ? 18.452 4.953 -4.767 1.00 91.88 208 TRP A N 1
ATOM 1654 C CA . TRP A 1 208 ? 17.677 6.134 -5.129 1.00 91.88 208 TRP A CA 1
ATOM 1655 C C . TRP A 1 208 ? 16.178 5.825 -5.249 1.00 91.88 208 TRP A C 1
ATOM 1657 O O . TRP A 1 208 ? 15.752 4.814 -5.825 1.00 91.88 208 TRP A O 1
ATOM 1667 N N . TYR A 1 209 ? 15.383 6.727 -4.683 1.00 89.38 209 TYR A N 1
ATOM 1668 C CA . TYR A 1 209 ? 13.930 6.698 -4.666 1.00 89.38 209 TYR A CA 1
ATOM 1669 C C . TYR A 1 209 ? 13.427 8.138 -4.691 1.00 89.38 209 TYR A C 1
ATOM 1671 O O . TYR A 1 209 ? 13.722 8.896 -3.768 1.00 89.38 209 TYR A O 1
ATOM 1679 N N . GLY A 1 210 ? 12.686 8.515 -5.728 1.00 90.38 210 GLY A N 1
ATOM 1680 C CA . GLY A 1 210 ? 12.250 9.899 -5.890 1.00 90.38 210 GLY A CA 1
ATOM 1681 C C . GLY A 1 210 ? 11.252 10.108 -7.028 1.00 90.38 210 GLY A C 1
ATOM 1682 O O . GLY A 1 210 ? 10.871 9.147 -7.706 1.00 90.38 210 GLY A O 1
ATOM 1683 N N . PRO A 1 211 ? 10.783 11.351 -7.223 1.00 89.56 211 PRO A N 1
ATOM 1684 C CA . PRO A 1 211 ? 9.875 11.709 -8.308 1.00 89.56 211 PRO A CA 1
ATOM 1685 C C . PRO A 1 211 ? 10.445 11.358 -9.685 1.00 89.56 211 PRO A C 1
ATOM 1687 O O . PRO A 1 211 ? 11.653 11.424 -9.913 1.00 89.56 211 PRO A O 1
ATOM 1690 N N . CYS A 1 212 ? 9.568 11.032 -10.637 1.00 85.62 212 CYS A N 1
ATOM 1691 C CA . CYS A 1 212 ? 9.982 10.701 -12.003 1.00 85.62 212 CYS A CA 1
ATOM 1692 C C . CYS A 1 212 ? 10.723 11.861 -12.696 1.00 85.62 212 CYS A C 1
ATOM 1694 O O . CYS A 1 212 ? 11.640 11.622 -13.479 1.00 85.62 212 CYS A O 1
ATOM 1696 N N . GLU A 1 213 ? 10.361 13.108 -12.390 1.00 85.81 213 GLU A N 1
ATOM 1697 C CA . GLU A 1 213 ? 10.992 14.315 -12.946 1.00 85.81 213 GLU A CA 1
ATOM 1698 C C . GLU A 1 213 ? 12.472 14.437 -12.548 1.00 85.81 213 GLU A C 1
ATOM 1700 O O . GLU A 1 213 ? 13.311 14.846 -13.350 1.00 85.81 213 GLU A O 1
ATOM 1705 N N . GLU A 1 214 ? 12.820 13.996 -11.338 1.00 91.19 214 GLU A N 1
ATOM 1706 C CA . GLU A 1 214 ? 14.195 14.014 -10.830 1.00 91.19 214 GLU A CA 1
ATOM 1707 C C . GLU A 1 214 ? 15.033 12.835 -11.340 1.00 91.19 214 GLU A C 1
ATOM 1709 O O . GLU A 1 214 ? 16.260 12.838 -11.217 1.00 91.19 214 GLU A O 1
ATOM 1714 N N . PHE A 1 215 ? 14.401 11.823 -11.940 1.00 91.50 215 PHE A N 1
ATOM 1715 C CA . PHE A 1 215 ? 15.088 10.600 -12.338 1.00 91.50 215 PHE A CA 1
ATOM 1716 C C . PHE A 1 215 ? 16.170 10.854 -13.395 1.00 91.50 215 PHE A C 1
ATOM 1718 O O . PHE A 1 215 ? 17.273 10.327 -13.273 1.00 91.50 215 PHE A O 1
ATOM 1725 N N . LYS A 1 216 ? 15.908 11.712 -14.392 1.00 90.75 216 LYS A N 1
ATOM 1726 C CA . LYS A 1 216 ? 16.919 12.089 -15.401 1.00 90.75 216 LYS A CA 1
ATOM 1727 C C . LYS A 1 216 ? 18.152 12.723 -14.755 1.00 90.75 216 LYS A C 1
ATOM 1729 O O . LYS A 1 216 ? 19.280 12.409 -15.126 1.00 90.75 216 LYS A O 1
ATOM 1734 N N . ASN A 1 217 ? 17.933 13.577 -13.757 1.00 92.12 217 ASN A N 1
ATOM 1735 C CA . ASN A 1 217 ? 19.010 14.218 -13.017 1.00 92.12 217 ASN A CA 1
ATOM 1736 C C . ASN A 1 217 ? 19.820 13.191 -12.205 1.00 92.12 217 ASN A C 1
ATOM 1738 O O . ASN A 1 217 ? 21.050 13.206 -12.227 1.00 92.12 217 ASN A O 1
ATOM 1742 N N . HIS A 1 218 ? 19.140 12.245 -11.549 1.00 92.88 218 HIS A N 1
ATOM 1743 C CA . HIS A 1 218 ? 19.791 11.130 -10.862 1.00 92.88 218 HIS A CA 1
ATOM 1744 C C . HIS A 1 218 ? 20.656 10.282 -11.808 1.00 92.88 218 HIS A C 1
ATOM 1746 O O . HIS A 1 218 ? 21.795 9.972 -11.462 1.00 92.88 218 HIS A O 1
ATOM 1752 N N . LEU A 1 219 ? 20.164 9.954 -13.009 1.00 90.62 219 LEU A N 1
ATOM 1753 C CA . LEU A 1 219 ? 20.935 9.202 -14.006 1.00 90.62 219 LEU A CA 1
ATOM 1754 C C . LEU A 1 219 ? 22.246 9.910 -14.363 1.00 90.62 219 LEU A C 1
ATOM 1756 O O . LEU A 1 219 ? 23.300 9.282 -14.327 1.00 90.62 219 LEU A O 1
ATOM 1760 N N . ALA A 1 220 ? 22.192 11.218 -14.621 1.00 89.19 220 ALA A N 1
ATOM 1761 C CA . ALA A 1 220 ? 23.367 12.007 -14.987 1.00 89.19 220 ALA A CA 1
ATOM 1762 C C . ALA A 1 220 ? 24.456 12.024 -13.896 1.00 89.19 220 ALA A C 1
ATOM 1764 O O . ALA A 1 220 ? 25.643 12.060 -14.214 1.00 89.19 220 ALA A O 1
ATOM 1765 N N . HIS A 1 221 ? 24.066 11.978 -12.618 1.00 88.19 221 HIS A N 1
ATOM 1766 C CA . HIS A 1 221 ? 24.997 12.094 -11.491 1.00 88.19 221 HIS A CA 1
ATOM 1767 C C . HIS A 1 221 ? 25.459 10.750 -10.922 1.00 88.19 221 HIS A C 1
ATOM 1769 O O . HIS A 1 221 ? 26.587 10.639 -10.449 1.00 88.19 221 HIS A O 1
ATOM 1775 N N . SER A 1 222 ? 24.588 9.741 -10.916 1.00 88.44 222 SER A N 1
ATOM 1776 C CA . SER A 1 222 ? 24.839 8.458 -10.247 1.00 88.44 222 SER A CA 1
ATOM 1777 C C . SER A 1 222 ? 25.093 7.304 -11.215 1.00 88.44 222 SER A C 1
ATOM 1779 O O . SER A 1 222 ? 25.668 6.302 -10.805 1.00 88.44 222 SER A O 1
ATOM 1781 N N . HIS A 1 223 ? 24.708 7.438 -12.488 1.00 87.50 223 HIS A N 1
ATOM 1782 C CA . HIS A 1 223 ? 24.869 6.406 -13.514 1.00 87.50 223 HIS A CA 1
ATOM 1783 C C . HIS A 1 223 ? 25.478 7.003 -14.792 1.00 87.50 223 HIS A C 1
ATOM 1785 O O . HIS A 1 223 ? 24.894 6.939 -15.867 1.00 87.50 223 HIS A O 1
ATOM 1791 N N . VAL A 1 224 ? 26.677 7.581 -14.681 1.00 82.19 224 VAL A N 1
ATOM 1792 C CA . VAL A 1 224 ? 27.338 8.351 -15.760 1.00 82.19 224 VAL A CA 1
ATOM 1793 C C . VAL A 1 224 ? 27.621 7.521 -17.0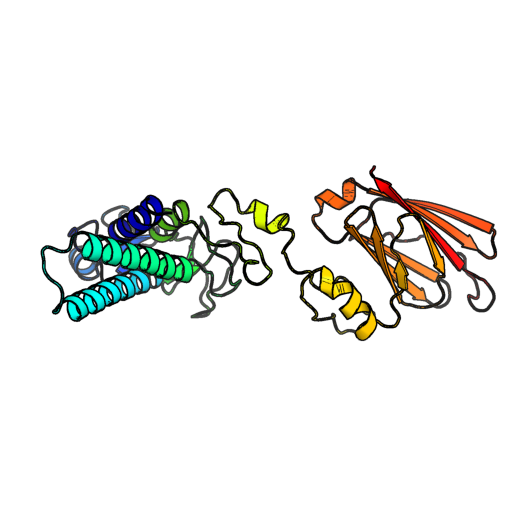24 1.00 82.19 224 VAL A C 1
ATOM 1795 O O . VAL A 1 224 ? 27.691 8.057 -18.124 1.00 82.19 224 VAL A O 1
ATOM 1798 N N . SER A 1 225 ? 27.765 6.200 -16.885 1.00 81.56 225 SER A N 1
ATOM 1799 C CA . SER A 1 225 ? 27.931 5.259 -18.003 1.00 81.56 225 SER A CA 1
ATOM 1800 C C . SER A 1 225 ? 26.609 4.840 -18.659 1.00 81.56 225 SER A C 1
ATOM 1802 O O . SER A 1 225 ? 26.612 4.048 -19.605 1.00 81.56 225 SER A O 1
ATOM 1804 N N . CYS A 1 226 ? 25.473 5.326 -18.151 1.00 86.81 226 CYS A N 1
ATOM 1805 C CA . CYS A 1 226 ? 24.155 5.009 -18.671 1.00 86.81 226 CYS A CA 1
ATOM 1806 C C . CYS A 1 226 ? 23.829 5.863 -19.898 1.00 86.81 226 CYS A C 1
ATOM 1808 O O . CYS A 1 226 ? 23.918 7.088 -19.871 1.00 86.81 226 CYS A O 1
ATOM 1810 N N . GLN A 1 227 ? 23.415 5.204 -20.977 1.00 89.31 227 GLN A N 1
ATOM 1811 C CA . GLN A 1 227 ? 22.997 5.873 -22.208 1.00 89.31 227 GLN A CA 1
ATOM 1812 C C . GLN A 1 227 ? 21.527 6.296 -22.097 1.00 89.31 227 GLN A C 1
ATOM 1814 O O . GLN A 1 227 ? 20.707 5.538 -21.579 1.00 89.31 227 GLN A O 1
ATOM 1819 N N . LEU A 1 228 ? 21.174 7.489 -22.579 1.00 92.19 228 LEU A N 1
ATOM 1820 C CA . LEU A 1 228 ? 19.821 8.038 -22.457 1.00 92.19 228 LEU A CA 1
ATOM 1821 C C . LEU A 1 228 ? 19.221 8.344 -23.830 1.00 92.19 228 LEU A C 1
ATOM 1823 O O . LEU A 1 228 ? 19.856 8.989 -24.660 1.00 92.19 228 LEU A O 1
ATOM 1827 N N . TYR A 1 229 ? 17.983 7.903 -24.042 1.00 94.62 229 TYR A N 1
ATOM 1828 C CA . TYR A 1 229 ? 17.237 8.101 -25.284 1.00 94.62 229 TYR A CA 1
ATOM 1829 C C . TYR A 1 229 ? 15.841 8.655 -24.989 1.00 94.62 229 TYR A C 1
ATOM 1831 O O . TYR A 1 229 ? 15.196 8.238 -24.031 1.00 94.62 229 TYR A O 1
ATOM 1839 N N . GLU A 1 230 ? 15.353 9.571 -25.826 1.00 94.38 230 GLU A N 1
ATOM 1840 C CA . GLU A 1 230 ? 14.020 10.198 -25.687 1.00 94.38 230 GLU A CA 1
ATOM 1841 C C . GLU A 1 230 ? 13.119 9.950 -26.906 1.00 94.38 230 GLU A C 1
ATOM 1843 O O . GLU A 1 230 ? 12.175 10.688 -27.183 1.00 94.38 230 GLU A O 1
ATOM 1848 N N . VAL A 1 231 ? 13.445 8.915 -27.679 1.00 94.06 231 VAL A N 1
ATOM 1849 C CA . VAL A 1 231 ? 12.758 8.553 -28.918 1.00 94.06 231 VAL A CA 1
ATOM 1850 C C . VAL A 1 231 ? 12.479 7.049 -28.948 1.00 94.06 231 VAL A C 1
ATOM 1852 O O . VAL A 1 231 ? 13.264 6.270 -28.405 1.00 94.06 231 VAL A O 1
ATOM 1855 N N . PRO A 1 232 ? 11.380 6.609 -29.590 1.00 92.62 232 PRO A N 1
ATOM 1856 C CA . PRO A 1 232 ? 11.032 5.190 -29.679 1.00 92.62 232 PRO A CA 1
ATOM 1857 C C . PRO A 1 232 ? 11.907 4.403 -30.663 1.00 92.62 232 PRO A C 1
ATOM 1859 O O . PRO A 1 232 ? 11.916 3.178 -30.607 1.00 92.62 232 PRO A O 1
ATOM 1862 N N . ASN A 1 233 ? 12.620 5.089 -31.563 1.00 95.38 233 ASN A N 1
ATOM 1863 C CA . ASN A 1 233 ? 13.522 4.489 -32.543 1.00 95.38 233 ASN A CA 1
ATOM 1864 C C . ASN A 1 233 ? 14.933 5.023 -32.320 1.00 95.38 233 ASN A C 1
ATOM 1866 O O . ASN A 1 233 ? 15.139 6.235 -32.390 1.00 95.38 233 ASN A O 1
ATOM 1870 N N . PHE A 1 234 ? 15.889 4.142 -32.048 1.00 94.56 234 PHE A N 1
ATOM 1871 C CA . PHE A 1 234 ? 17.258 4.537 -31.729 1.00 94.56 234 PHE A CA 1
ATOM 1872 C C . PHE A 1 234 ? 18.264 3.435 -32.060 1.00 94.56 234 PHE A C 1
ATOM 1874 O O . PHE A 1 234 ? 17.906 2.277 -32.270 1.00 94.56 234 PHE A O 1
ATOM 1881 N N . VAL A 1 235 ? 19.542 3.814 -32.088 1.00 92.56 235 VAL A N 1
ATOM 1882 C CA . VAL A 1 235 ? 20.667 2.898 -32.283 1.00 92.56 235 VAL A CA 1
ATOM 1883 C C . VAL A 1 235 ? 21.510 2.877 -31.014 1.00 92.56 235 VAL A C 1
ATOM 1885 O O . VAL A 1 235 ? 21.914 3.924 -30.503 1.00 92.56 235 VAL A O 1
ATOM 1888 N N . LEU A 1 236 ? 21.748 1.676 -30.498 1.00 89.69 236 LEU A N 1
ATOM 1889 C CA . LEU A 1 236 ? 22.502 1.414 -29.280 1.00 89.69 236 LEU A CA 1
ATOM 1890 C C . LEU A 1 236 ? 23.787 0.662 -29.624 1.00 89.69 236 LEU A C 1
ATOM 1892 O O . LEU A 1 236 ? 23.739 -0.484 -30.064 1.00 89.69 236 LEU A O 1
ATOM 1896 N N . HIS A 1 237 ? 24.941 1.294 -29.413 1.00 88.06 237 HIS A N 1
ATOM 1897 C CA . HIS A 1 237 ? 26.237 0.670 -29.693 1.00 88.06 237 HIS A CA 1
ATOM 1898 C C . HIS A 1 237 ? 26.682 -0.185 -28.499 1.00 88.06 237 HIS A C 1
ATOM 1900 O O . HIS A 1 237 ? 26.835 0.315 -27.380 1.00 88.06 237 HIS A O 1
ATOM 1906 N N . LEU A 1 238 ? 26.915 -1.476 -28.736 1.00 83.94 238 LEU A N 1
ATOM 1907 C CA . LEU A 1 238 ? 27.193 -2.470 -27.696 1.00 83.94 238 LEU A CA 1
ATOM 1908 C C . LEU A 1 238 ? 28.705 -2.587 -27.451 1.00 83.94 238 LEU A C 1
ATOM 1910 O O . LEU A 1 238 ? 29.330 -3.574 -27.822 1.00 83.94 238 LEU A O 1
ATOM 1914 N N . LYS A 1 239 ? 29.300 -1.553 -26.841 1.00 79.44 239 LYS A N 1
ATOM 1915 C CA . LYS A 1 239 ? 30.762 -1.460 -26.633 1.00 79.44 239 LYS A CA 1
ATOM 1916 C C . LYS A 1 239 ? 31.237 -1.957 -25.266 1.00 79.44 239 LYS A C 1
ATOM 1918 O O . LYS A 1 239 ? 32.346 -2.463 -25.142 1.00 79.44 239 LYS A O 1
ATOM 1923 N N . TYR A 1 240 ? 30.425 -1.777 -24.228 1.00 80.62 240 TYR A N 1
ATOM 1924 C CA . TYR A 1 240 ? 30.768 -2.107 -22.844 1.00 80.62 240 TYR A CA 1
ATOM 1925 C C . TYR A 1 240 ? 29.514 -2.442 -22.032 1.00 80.62 240 TYR A C 1
ATOM 1927 O O . TYR A 1 240 ? 28.392 -2.083 -22.408 1.00 80.62 240 TYR A O 1
ATOM 1935 N N . ASN A 1 241 ? 29.715 -3.107 -20.892 1.00 82.56 241 ASN A N 1
ATOM 1936 C CA . ASN A 1 241 ? 28.656 -3.362 -19.915 1.00 82.56 241 ASN A CA 1
ATOM 1937 C C . ASN A 1 241 ? 28.058 -2.034 -19.467 1.00 82.56 241 ASN A C 1
ATOM 1939 O O . ASN A 1 241 ? 28.760 -1.174 -18.938 1.00 82.56 241 ASN A O 1
ATOM 1943 N N . SER A 1 242 ? 26.768 -1.858 -19.706 1.00 85.56 242 SER A N 1
ATOM 1944 C CA . SER A 1 242 ? 26.084 -0.599 -19.444 1.00 85.56 242 SER A CA 1
ATOM 1945 C C . SER A 1 242 ? 24.582 -0.809 -19.347 1.00 85.56 242 SER A C 1
ATOM 1947 O O . SER A 1 242 ? 24.052 -1.888 -19.622 1.00 85.56 242 SER A O 1
ATOM 1949 N N . ASN A 1 243 ? 23.892 0.248 -18.940 1.00 87.94 243 ASN A N 1
ATOM 1950 C CA . ASN A 1 243 ? 22.449 0.334 -19.040 1.00 87.94 243 ASN A CA 1
ATOM 1951 C C . ASN A 1 243 ? 22.098 1.447 -20.030 1.00 87.94 243 ASN A C 1
ATOM 1953 O O . ASN A 1 243 ? 22.795 2.457 -20.101 1.00 87.94 243 ASN A O 1
ATOM 1957 N N . ALA A 1 244 ? 21.006 1.285 -20.763 1.00 91.12 244 ALA A N 1
ATOM 1958 C CA . ALA A 1 244 ? 20.376 2.352 -21.520 1.00 91.12 244 ALA A CA 1
ATOM 1959 C C . ALA A 1 244 ? 18.974 2.601 -20.961 1.00 91.12 244 ALA A C 1
ATOM 1961 O O . ALA A 1 244 ? 18.214 1.654 -20.753 1.00 91.12 244 ALA A O 1
ATOM 1962 N N . VAL A 1 245 ? 18.634 3.861 -20.712 1.00 92.81 245 VAL A N 1
ATOM 1963 C CA . VAL A 1 245 ? 17.305 4.289 -20.272 1.00 92.81 245 VAL A CA 1
ATOM 1964 C C . VAL A 1 245 ? 16.633 5.047 -21.406 1.00 92.81 245 VAL A C 1
ATOM 1966 O O . VAL A 1 245 ? 17.205 5.969 -21.983 1.00 92.81 245 VAL A O 1
ATOM 1969 N N . ILE A 1 246 ? 15.405 4.654 -21.721 1.00 93.81 246 ILE A N 1
ATOM 1970 C CA . ILE A 1 246 ? 14.646 5.176 -22.850 1.00 93.81 246 ILE A CA 1
A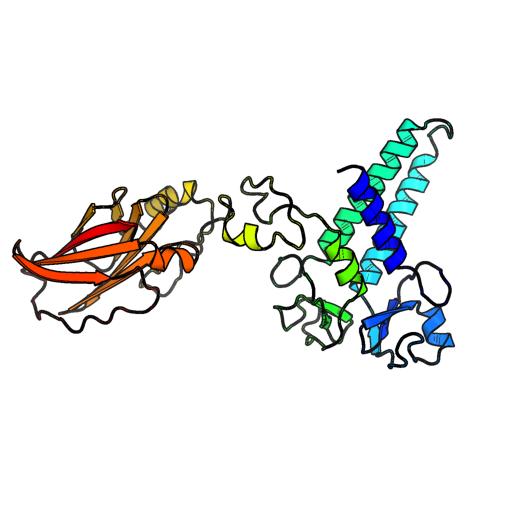TOM 1971 C C . ILE A 1 246 ? 13.332 5.757 -22.341 1.00 93.81 246 ILE A C 1
ATOM 1973 O O . ILE A 1 246 ? 12.534 5.052 -21.728 1.00 93.81 246 ILE A O 1
ATOM 1977 N N . PHE A 1 247 ? 13.100 7.033 -22.620 1.00 91.81 247 PHE A N 1
ATOM 1978 C CA . PHE A 1 247 ? 11.849 7.737 -22.369 1.00 91.81 247 PHE A CA 1
ATOM 1979 C C . PHE A 1 247 ? 11.069 7.787 -23.682 1.00 91.81 247 PHE A C 1
ATOM 1981 O O . PHE A 1 247 ? 11.390 8.568 -24.571 1.00 91.81 247 PHE A O 1
ATOM 1988 N N . ALA A 1 248 ? 10.065 6.928 -23.833 1.00 91.19 248 ALA A N 1
ATOM 1989 C CA . ALA A 1 248 ? 9.280 6.843 -25.062 1.00 91.19 248 ALA A CA 1
ATOM 1990 C C . ALA A 1 248 ? 7.831 6.469 -24.747 1.00 91.19 248 ALA A C 1
ATOM 1992 O O . ALA A 1 248 ? 7.572 5.735 -23.796 1.00 91.19 248 ALA A O 1
ATOM 1993 N N . LEU A 1 249 ? 6.880 6.966 -25.547 1.00 88.12 249 LEU A N 1
ATOM 1994 C CA . LEU A 1 249 ? 5.454 6.613 -25.435 1.00 88.12 249 LEU A CA 1
ATOM 1995 C C . LEU A 1 249 ? 4.907 6.783 -23.998 1.00 88.12 249 LEU A C 1
ATOM 1997 O O . LEU A 1 249 ? 4.199 5.927 -23.472 1.00 88.12 249 LEU A O 1
ATOM 2001 N N . GLY A 1 250 ? 5.326 7.851 -23.306 1.00 85.06 250 GLY A N 1
ATOM 2002 C CA . GLY A 1 250 ? 4.930 8.138 -21.920 1.00 85.06 250 GLY A CA 1
ATOM 2003 C C . GLY A 1 250 ? 5.427 7.132 -20.870 1.00 85.06 250 GLY A C 1
ATOM 2004 O O . GLY A 1 250 ? 4.920 7.123 -19.752 1.00 85.06 250 GLY A O 1
ATOM 2005 N N . ASN A 1 251 ? 6.381 6.262 -21.210 1.00 86.81 251 ASN A N 1
ATOM 2006 C CA . ASN A 1 251 ? 6.911 5.224 -20.327 1.00 86.81 251 ASN A CA 1
ATOM 2007 C C . ASN A 1 251 ? 8.443 5.246 -20.298 1.00 86.81 251 ASN A C 1
ATOM 2009 O O . ASN A 1 251 ? 9.105 5.816 -21.168 1.00 86.81 251 ASN A O 1
ATOM 2013 N N . ILE A 1 252 ? 9.001 4.600 -19.273 1.00 88.38 252 ILE A N 1
ATOM 2014 C CA . ILE A 1 252 ? 10.444 4.411 -19.123 1.00 88.38 252 ILE A CA 1
ATOM 2015 C C . ILE A 1 252 ? 10.767 2.960 -19.451 1.00 88.38 252 ILE A C 1
ATOM 2017 O O . ILE A 1 252 ? 10.213 2.042 -18.843 1.00 88.38 252 ILE A O 1
ATOM 2021 N N . PHE A 1 253 ? 11.699 2.753 -20.370 1.00 89.94 253 PHE A N 1
ATOM 2022 C CA . PHE A 1 253 ? 12.267 1.452 -20.678 1.00 89.94 253 PHE A CA 1
ATOM 2023 C C . PHE A 1 253 ? 13.734 1.407 -20.261 1.00 89.94 253 PHE A C 1
ATOM 2025 O O . PHE A 1 253 ? 14.430 2.418 -20.286 1.00 89.94 253 PHE A O 1
ATOM 2032 N N . VAL A 1 254 ? 14.203 0.228 -19.865 1.00 89.69 254 VAL A N 1
ATOM 2033 C CA . VAL A 1 254 ? 15.589 0.002 -19.449 1.00 89.69 254 VAL A CA 1
ATOM 2034 C C . VAL A 1 254 ? 16.142 -1.197 -20.195 1.00 89.69 254 VAL A C 1
ATOM 2036 O O . VAL A 1 254 ? 15.610 -2.303 -20.064 1.00 89.69 254 VAL A O 1
ATOM 2039 N N . ILE A 1 255 ? 17.220 -0.980 -20.945 1.00 87.88 255 ILE A N 1
ATOM 2040 C CA . ILE A 1 255 ? 18.022 -2.040 -21.546 1.00 87.88 255 ILE A CA 1
ATOM 2041 C C . ILE A 1 255 ? 19.271 -2.243 -20.690 1.00 87.88 255 ILE A C 1
ATOM 2043 O O . ILE A 1 255 ? 20.040 -1.309 -20.501 1.00 87.88 255 ILE A O 1
ATOM 2047 N N . SER A 1 256 ? 19.491 -3.453 -20.182 1.00 85.81 256 SER A N 1
ATOM 2048 C CA . SER A 1 256 ? 20.745 -3.812 -19.504 1.00 85.81 256 SER A CA 1
ATOM 2049 C C . SER A 1 256 ? 21.595 -4.652 -20.442 1.00 85.81 256 SER A C 1
ATOM 2051 O O . SER A 1 256 ? 21.093 -5.646 -20.966 1.00 85.81 256 SER A O 1
ATOM 2053 N N . ILE A 1 257 ? 22.858 -4.271 -20.625 1.00 82.81 257 ILE A N 1
ATOM 2054 C CA . ILE A 1 257 ? 23.812 -4.912 -21.530 1.00 82.81 257 ILE A CA 1
ATOM 2055 C C . ILE A 1 257 ? 24.919 -5.573 -20.711 1.00 82.81 257 ILE A C 1
ATOM 2057 O O . ILE A 1 257 ? 25.545 -4.945 -19.856 1.00 82.81 257 ILE A O 1
ATOM 2061 N N . LEU A 1 258 ? 25.191 -6.834 -21.023 1.00 79.81 258 LEU A N 1
ATOM 2062 C CA . LEU A 1 258 ? 26.296 -7.610 -20.492 1.00 79.81 258 LEU A CA 1
ATOM 2063 C C . LEU A 1 258 ? 27.098 -8.214 -21.643 1.00 79.81 258 LEU A C 1
ATOM 2065 O O . LEU A 1 258 ? 26.635 -9.097 -22.353 1.00 79.81 258 LEU A O 1
ATOM 2069 N N . ILE A 1 259 ? 28.334 -7.772 -21.772 1.00 76.94 259 ILE A N 1
ATOM 2070 C CA . ILE A 1 259 ? 29.338 -8.266 -22.697 1.00 76.94 259 ILE A CA 1
ATOM 2071 C C . ILE A 1 259 ? 30.303 -9.164 -21.922 1.00 76.94 259 ILE A C 1
ATOM 2073 O O . ILE A 1 259 ? 30.843 -8.800 -20.875 1.00 76.94 259 ILE A O 1
ATOM 2077 N N . LYS A 1 260 ? 30.509 -10.369 -22.443 1.00 74.62 260 LYS A N 1
ATOM 2078 C CA . LYS A 1 260 ? 31.571 -11.296 -22.042 1.00 74.62 260 LYS A CA 1
ATOM 2079 C C . LYS A 1 260 ? 32.510 -11.498 -23.228 1.00 74.62 260 LYS A C 1
ATOM 2081 O O . LYS A 1 260 ? 32.184 -11.094 -24.339 1.00 74.62 260 LYS A O 1
ATOM 2086 N N . THR A 1 261 ? 33.647 -12.150 -22.994 1.00 68.19 261 THR A N 1
ATOM 2087 C CA . THR A 1 261 ? 34.765 -12.323 -23.945 1.00 68.19 261 THR A CA 1
ATOM 2088 C C . THR A 1 261 ? 34.379 -12.647 -25.393 1.00 68.19 261 THR A C 1
ATOM 2090 O O . THR A 1 261 ? 35.106 -12.252 -26.295 1.00 68.19 261 THR A O 1
ATOM 2093 N N . SER A 1 262 ? 33.257 -13.328 -25.645 1.00 67.38 262 SER A N 1
ATOM 2094 C CA . SER A 1 262 ? 32.779 -13.628 -27.007 1.00 67.38 262 SER A CA 1
ATOM 2095 C C . SER A 1 262 ? 31.251 -13.645 -27.118 1.00 67.38 262 SER A C 1
ATOM 2097 O O . SER A 1 262 ? 30.687 -14.387 -27.920 1.00 67.38 262 SER A O 1
ATOM 2099 N N . SER A 1 263 ? 30.538 -12.923 -26.251 1.00 69.44 263 SER A N 1
ATOM 2100 C CA . SER A 1 263 ? 29.069 -12.942 -26.255 1.00 69.44 263 SER A CA 1
ATOM 2101 C C . SER A 1 263 ? 28.487 -11.644 -25.726 1.00 69.44 263 SER A C 1
ATOM 2103 O O . SER A 1 263 ? 28.955 -11.116 -24.717 1.00 69.44 263 SER A O 1
ATOM 2105 N N . VAL A 1 264 ? 27.422 -11.175 -26.373 1.00 73.56 264 VAL A N 1
ATOM 2106 C CA . VAL A 1 264 ? 26.650 -10.013 -25.934 1.00 73.56 264 VAL A CA 1
ATOM 2107 C C . VAL A 1 264 ? 25.269 -10.475 -25.490 1.00 73.56 264 VAL A C 1
ATOM 2109 O O . VAL A 1 264 ? 24.532 -11.101 -26.245 1.00 73.56 264 VAL A O 1
ATOM 2112 N N . PHE A 1 265 ? 24.922 -10.152 -24.252 1.00 76.50 265 PHE A N 1
ATOM 2113 C CA . PHE A 1 265 ? 23.617 -10.386 -23.657 1.00 76.50 265 PHE A CA 1
ATOM 2114 C C . PHE A 1 265 ? 22.955 -9.038 -23.419 1.00 76.50 265 PHE A C 1
ATOM 2116 O O . PHE A 1 265 ? 23.579 -8.118 -22.891 1.00 76.50 265 PHE A O 1
ATOM 2123 N N . TYR A 1 266 ? 21.677 -8.920 -23.755 1.00 80.31 266 TYR A N 1
ATOM 2124 C CA . TYR A 1 266 ? 20.897 -7.762 -23.352 1.00 80.31 266 TYR A CA 1
ATOM 2125 C C . TYR A 1 266 ? 19.482 -8.172 -22.959 1.00 80.31 266 TYR A C 1
ATOM 2127 O O . TYR A 1 266 ? 18.960 -9.195 -23.399 1.00 80.31 266 TYR A O 1
ATOM 2135 N N . LYS A 1 267 ? 18.851 -7.357 -22.119 1.00 80.94 267 LYS A N 1
ATOM 2136 C CA . LYS A 1 267 ? 17.435 -7.494 -21.757 1.00 80.94 267 LYS A CA 1
ATOM 2137 C C . LYS A 1 267 ? 16.769 -6.136 -21.768 1.00 80.94 267 LYS A C 1
ATOM 2139 O O . LYS A 1 267 ? 17.418 -5.160 -21.407 1.00 80.94 267 LYS A O 1
ATOM 2144 N N . MET A 1 268 ? 15.484 -6.085 -22.105 1.00 85.25 268 MET A N 1
ATOM 2145 C CA . MET A 1 268 ? 14.694 -4.857 -22.101 1.00 85.25 268 MET A CA 1
ATOM 2146 C C . MET A 1 268 ? 13.503 -4.976 -21.152 1.00 85.25 268 MET A C 1
ATOM 2148 O O . MET A 1 268 ? 12.733 -5.928 -21.221 1.00 85.25 268 MET A O 1
ATOM 2152 N N . ASN A 1 269 ? 13.339 -3.977 -20.289 1.00 84.56 269 ASN A N 1
ATOM 2153 C CA . ASN A 1 269 ? 12.277 -3.889 -19.294 1.00 84.56 269 ASN A CA 1
ATOM 2154 C C . ASN A 1 269 ? 11.477 -2.605 -19.484 1.00 84.56 269 ASN A C 1
ATOM 2156 O O . ASN A 1 269 ? 12.053 -1.585 -19.846 1.00 84.56 269 ASN A O 1
ATOM 2160 N N . VAL A 1 270 ? 10.183 -2.631 -19.166 1.00 85.50 270 VAL A N 1
ATOM 2161 C CA . VAL A 1 270 ? 9.368 -1.420 -18.996 1.00 85.50 270 VAL A CA 1
ATOM 2162 C C . VAL A 1 270 ? 9.138 -1.173 -17.507 1.00 85.50 270 VAL A C 1
ATOM 2164 O O . VAL A 1 270 ? 8.803 -2.087 -16.752 1.00 85.50 270 VAL A O 1
ATOM 2167 N N . VAL A 1 271 ? 9.337 0.063 -17.066 1.00 81.31 271 VAL A N 1
ATOM 2168 C CA . VAL A 1 271 ? 9.068 0.496 -15.696 1.00 81.31 271 VAL A CA 1
ATOM 2169 C C . VAL A 1 271 ? 7.569 0.738 -15.551 1.00 81.31 271 VAL A C 1
ATOM 2171 O O . VAL A 1 271 ? 6.992 1.557 -16.261 1.00 81.31 271 VAL A O 1
ATOM 2174 N N . GLY A 1 272 ? 6.923 0.031 -14.624 1.00 71.75 272 GLY A N 1
ATOM 2175 C CA . GLY A 1 272 ? 5.496 0.198 -14.351 1.00 71.75 272 GLY A CA 1
ATOM 2176 C C . GLY A 1 272 ? 4.781 -1.115 -14.046 1.00 71.75 272 GLY A C 1
ATOM 2177 O O . GLY A 1 272 ? 5.375 -2.080 -13.565 1.00 71.75 272 GLY A O 1
ATOM 2178 N N . SER A 1 273 ? 3.469 -1.145 -14.285 1.00 63.47 273 SER A N 1
ATOM 2179 C CA . SER A 1 273 ? 2.638 -2.333 -14.059 1.00 63.47 273 SER A CA 1
ATOM 2180 C C . SER A 1 273 ? 2.939 -3.433 -15.081 1.00 63.47 273 SER A C 1
ATOM 2182 O O . SER A 1 273 ? 3.160 -3.141 -16.253 1.00 63.47 273 SER A O 1
ATOM 2184 N N . LYS A 1 274 ? 2.820 -4.711 -14.683 1.00 60.44 274 LYS A N 1
ATOM 2185 C CA . LYS A 1 274 ? 2.923 -5.866 -15.603 1.00 60.44 274 LYS A CA 1
ATOM 2186 C C . LYS A 1 274 ? 1.962 -5.769 -16.797 1.00 60.44 274 LYS A C 1
ATOM 2188 O O . LYS A 1 274 ? 2.243 -6.326 -17.848 1.00 60.44 274 LYS A O 1
ATOM 2193 N N . ARG A 1 275 ? 0.851 -5.030 -16.661 1.00 60.03 275 ARG A N 1
ATOM 2194 C CA . ARG A 1 275 ? -0.092 -4.764 -17.763 1.00 60.03 275 ARG A CA 1
ATOM 2195 C C . ARG A 1 275 ? 0.532 -3.964 -18.912 1.00 60.03 275 ARG A C 1
ATOM 2197 O O . ARG A 1 275 ? 0.035 -4.058 -20.025 1.00 60.03 275 ARG A O 1
ATOM 2204 N N . ASN A 1 276 ? 1.601 -3.207 -18.660 1.00 61.44 276 ASN A N 1
ATOM 2205 C CA . ASN A 1 276 ? 2.295 -2.427 -19.685 1.00 61.44 276 ASN A CA 1
ATOM 2206 C C . ASN A 1 276 ? 3.175 -3.304 -20.587 1.00 61.44 276 ASN A C 1
ATOM 2208 O O . ASN A 1 276 ? 3.426 -2.921 -21.718 1.00 61.44 276 ASN A O 1
ATOM 2212 N N . VAL A 1 277 ? 3.589 -4.494 -20.139 1.00 62.16 277 VAL A N 1
ATOM 2213 C CA . VAL A 1 277 ? 4.435 -5.408 -20.930 1.00 62.16 277 VAL A CA 1
ATOM 2214 C C . VAL A 1 277 ? 3.751 -5.846 -22.228 1.00 62.16 277 VAL A C 1
ATOM 2216 O O . VAL A 1 277 ? 4.382 -5.880 -23.275 1.00 62.16 277 VAL A O 1
ATOM 2219 N N . ILE A 1 278 ? 2.450 -6.141 -22.168 1.00 66.81 278 ILE A N 1
ATOM 2220 C CA . ILE A 1 278 ? 1.684 -6.669 -23.311 1.00 66.81 278 ILE A CA 1
ATOM 2221 C C . ILE A 1 278 ? 1.274 -5.543 -24.279 1.00 66.81 278 ILE A C 1
ATOM 2223 O O . ILE A 1 278 ? 0.912 -5.810 -25.417 1.00 66.81 278 ILE A O 1
ATOM 2227 N N . LYS A 1 279 ? 1.348 -4.277 -23.847 1.00 77.81 279 LYS A N 1
ATOM 2228 C CA . LYS A 1 279 ? 0.954 -3.119 -24.665 1.00 77.81 279 LYS A CA 1
ATOM 2229 C C . LYS A 1 279 ? 1.981 -2.731 -25.716 1.00 77.81 279 LYS A C 1
ATOM 2231 O O . LYS A 1 279 ? 1.641 -1.963 -26.604 1.00 77.81 279 LYS A O 1
ATOM 2236 N N . TYR A 1 280 ? 3.223 -3.188 -25.581 1.00 83.50 280 TYR A N 1
ATOM 2237 C CA . TYR A 1 280 ? 4.309 -2.746 -26.442 1.00 83.50 280 TYR A CA 1
ATOM 2238 C C . TYR A 1 280 ? 4.898 -3.908 -27.227 1.00 83.50 280 TYR A C 1
ATOM 2240 O O . TYR A 1 280 ? 5.121 -5.006 -26.706 1.00 83.50 280 TYR A O 1
ATOM 2248 N N . ARG A 1 281 ? 5.197 -3.616 -28.487 1.00 86.38 281 ARG A N 1
ATOM 2249 C CA . ARG A 1 281 ? 5.955 -4.464 -29.391 1.00 86.38 281 ARG A CA 1
ATOM 2250 C C . ARG A 1 281 ? 7.305 -3.802 -29.641 1.00 86.38 281 ARG A C 1
ATOM 2252 O O . ARG A 1 281 ? 7.363 -2.697 -30.179 1.00 86.38 281 ARG A O 1
ATOM 2259 N N . CYS A 1 282 ? 8.382 -4.489 -29.272 1.00 86.88 282 CYS A N 1
ATOM 2260 C CA . CYS A 1 282 ? 9.746 -4.032 -29.507 1.00 86.88 282 CYS A CA 1
ATOM 2261 C C . CYS A 1 282 ? 10.391 -4.860 -30.622 1.00 86.88 282 CYS A C 1
ATOM 2263 O O . CYS A 1 282 ? 10.367 -6.093 -30.589 1.00 86.88 282 CYS A O 1
ATOM 2265 N N . VAL A 1 283 ? 10.981 -4.184 -31.603 1.00 89.12 283 VAL A N 1
ATOM 2266 C CA . VAL A 1 283 ? 11.773 -4.792 -32.678 1.00 89.12 283 VAL A CA 1
ATOM 2267 C C . VAL A 1 283 ? 13.234 -4.432 -32.459 1.00 89.12 283 VAL A C 1
ATOM 2269 O O . VAL A 1 283 ? 13.566 -3.271 -32.248 1.00 89.12 283 VAL A O 1
ATOM 2272 N N . HIS A 1 284 ? 14.091 -5.443 -32.469 1.00 88.44 284 HIS A N 1
ATOM 2273 C CA . HIS A 1 284 ? 15.512 -5.350 -32.178 1.00 88.44 284 HIS A CA 1
ATOM 2274 C C . HIS A 1 284 ? 16.280 -5.935 -33.358 1.00 88.44 284 HIS A C 1
ATOM 2276 O O . HIS A 1 284 ? 16.211 -7.139 -33.598 1.00 88.44 284 HIS A O 1
ATOM 2282 N N . VAL A 1 285 ? 17.001 -5.101 -34.096 1.00 88.06 285 VAL A N 1
ATOM 2283 C CA . VAL A 1 285 ? 17.831 -5.528 -35.225 1.00 88.06 285 VAL A CA 1
ATOM 2284 C C . VAL A 1 285 ? 19.290 -5.448 -34.802 1.00 88.06 285 VAL A C 1
ATOM 2286 O O . VAL A 1 285 ? 19.776 -4.377 -34.441 1.00 88.06 285 VAL A O 1
ATOM 2289 N N . VAL A 1 286 ? 19.980 -6.585 -34.818 1.00 84.56 286 VAL A N 1
ATOM 2290 C CA . VAL A 1 286 ? 21.415 -6.650 -34.531 1.00 84.56 286 VAL A CA 1
ATOM 2291 C C . VAL A 1 286 ? 22.167 -6.411 -35.830 1.00 84.56 286 VAL A C 1
ATOM 2293 O O . VAL A 1 286 ? 21.966 -7.134 -36.810 1.00 84.56 286 VAL A O 1
ATOM 2296 N N . VAL A 1 287 ? 23.025 -5.398 -35.816 1.00 85.00 287 VAL A N 1
ATOM 2297 C CA . VAL A 1 287 ? 23.846 -4.971 -36.945 1.00 85.00 287 VAL A CA 1
ATOM 2298 C C . VAL A 1 287 ? 25.316 -5.165 -36.588 1.00 85.00 287 VAL A C 1
ATOM 2300 O O . VAL A 1 287 ? 25.743 -4.776 -35.499 1.00 85.00 287 VAL A O 1
ATOM 2303 N N . LEU A 1 288 ? 26.069 -5.769 -37.503 1.00 83.12 288 LEU A N 1
ATOM 2304 C CA . LEU A 1 288 ? 27.505 -6.006 -37.396 1.00 83.12 288 LEU A CA 1
ATOM 2305 C C . LEU A 1 288 ? 28.197 -5.360 -38.597 1.00 83.12 288 LEU A C 1
ATOM 2307 O O . LEU A 1 288 ? 27.911 -5.747 -39.724 1.00 83.12 288 LEU A O 1
ATOM 2311 N N . ASP A 1 289 ? 29.055 -4.365 -38.366 1.00 83.31 289 ASP A N 1
ATOM 2312 C CA . ASP A 1 289 ? 29.765 -3.618 -39.424 1.00 83.31 289 ASP A CA 1
ATOM 2313 C C . ASP A 1 289 ? 28.849 -3.076 -40.545 1.00 83.31 289 ASP A C 1
ATOM 2315 O O . ASP A 1 289 ? 29.252 -2.907 -41.693 1.00 83.31 289 ASP A O 1
ATOM 2319 N N . GLY A 1 290 ? 27.592 -2.779 -40.203 1.00 80.88 290 GLY A N 1
ATOM 2320 C CA . GLY A 1 290 ? 26.575 -2.286 -41.137 1.00 80.88 290 GLY A CA 1
ATOM 2321 C C . GLY A 1 290 ? 25.653 -3.363 -41.716 1.00 80.88 290 GLY A C 1
ATOM 2322 O O . GLY A 1 290 ? 24.581 -3.018 -42.216 1.00 80.88 290 GLY A O 1
ATOM 2323 N N . ASP A 1 291 ? 25.986 -4.646 -41.570 1.00 81.62 291 ASP A N 1
ATOM 2324 C CA . ASP A 1 291 ? 25.168 -5.756 -42.056 1.00 81.62 291 ASP A CA 1
ATOM 2325 C C . ASP A 1 291 ? 24.172 -6.247 -40.999 1.00 81.62 291 ASP A C 1
ATOM 2327 O O . ASP A 1 291 ? 24.499 -6.446 -39.826 1.00 81.62 291 ASP A O 1
ATOM 2331 N N . VAL A 1 292 ? 22.923 -6.473 -41.417 1.00 84.44 292 VAL A N 1
ATOM 2332 C CA . VAL A 1 292 ? 21.881 -7.031 -40.546 1.00 84.44 292 VAL A CA 1
ATOM 2333 C C . VAL A 1 292 ? 22.146 -8.515 -40.321 1.00 84.44 292 VAL A C 1
ATOM 2335 O O . VAL A 1 292 ? 22.021 -9.329 -41.232 1.00 84.44 292 VAL A O 1
ATOM 2338 N N . VAL A 1 293 ? 22.447 -8.870 -39.076 1.00 80.38 293 VAL A N 1
ATOM 2339 C CA . VAL A 1 293 ? 22.702 -10.253 -38.663 1.00 80.38 293 VAL A CA 1
ATOM 2340 C C . VAL A 1 293 ? 21.409 -10.963 -38.284 1.00 80.38 293 VAL A C 1
ATOM 2342 O O . VAL A 1 293 ? 21.175 -12.107 -38.667 1.00 80.38 293 VAL A O 1
ATOM 2345 N N . THR A 1 294 ? 20.575 -10.312 -37.474 1.00 81.69 294 THR A N 1
ATOM 2346 C CA . THR A 1 294 ? 19.338 -10.910 -36.966 1.00 81.69 294 THR A CA 1
ATOM 2347 C C . THR A 1 294 ? 18.322 -9.845 -36.577 1.00 81.69 294 THR A C 1
ATOM 2349 O O . THR A 1 294 ? 18.677 -8.714 -36.248 1.00 81.69 294 THR A O 1
ATOM 2352 N N . THR A 1 295 ? 17.043 -10.213 -36.611 1.00 84.12 295 THR A N 1
ATOM 2353 C CA . THR A 1 295 ? 15.926 -9.389 -36.146 1.00 84.12 295 THR A CA 1
ATOM 2354 C C . THR A 1 295 ? 15.120 -10.173 -35.126 1.00 84.12 295 THR A C 1
ATOM 2356 O O . THR A 1 295 ? 14.650 -11.275 -35.404 1.00 84.12 295 THR A O 1
ATOM 2359 N N . VAL A 1 296 ? 14.921 -9.585 -33.952 1.00 81.06 296 VAL A N 1
ATOM 2360 C CA . VAL A 1 296 ? 14.149 -10.164 -32.858 1.00 81.06 296 VAL A CA 1
ATOM 2361 C C . VAL A 1 296 ? 12.956 -9.270 -32.563 1.00 81.06 296 VAL A C 1
ATOM 2363 O O . VAL A 1 296 ? 13.091 -8.058 -32.413 1.00 81.06 296 VAL A O 1
ATOM 2366 N N . VAL A 1 297 ? 11.776 -9.872 -32.464 1.00 81.75 297 VAL A N 1
ATOM 2367 C CA . VAL A 1 297 ? 10.553 -9.187 -32.042 1.00 81.75 297 VAL A CA 1
ATOM 2368 C C . VAL A 1 297 ? 10.168 -9.734 -30.680 1.00 81.75 297 VAL A C 1
ATOM 2370 O O . VAL A 1 297 ? 9.983 -10.939 -30.530 1.00 81.75 297 VAL A O 1
ATOM 2373 N N . MET A 1 298 ? 10.063 -8.861 -29.685 1.00 75.94 298 MET A N 1
ATOM 2374 C CA . MET A 1 298 ? 9.744 -9.256 -28.317 1.00 75.94 298 MET A CA 1
ATOM 2375 C C . MET A 1 298 ? 8.882 -8.206 -27.617 1.00 75.94 298 MET A C 1
ATOM 2377 O O . MET A 1 298 ? 8.879 -7.030 -27.980 1.00 75.94 298 MET A O 1
ATOM 2381 N N . SER A 1 299 ? 8.164 -8.639 -26.587 1.00 73.56 299 SER A N 1
ATOM 2382 C CA . SER A 1 299 ? 7.590 -7.736 -25.589 1.00 73.56 299 SER A CA 1
ATOM 2383 C C . SER A 1 299 ? 8.607 -7.514 -24.460 1.00 73.56 299 SER A C 1
ATOM 2385 O O . SER A 1 299 ? 9.388 -8.426 -24.173 1.00 73.56 299 SER A O 1
ATOM 2387 N N . PRO A 1 300 ? 8.617 -6.349 -23.788 1.00 68.19 300 PRO A N 1
ATOM 2388 C CA . PRO A 1 300 ? 9.526 -6.101 -22.666 1.00 68.19 300 PRO A CA 1
ATOM 2389 C C . PRO A 1 300 ? 9.353 -7.148 -21.550 1.00 68.19 300 PRO A C 1
ATOM 2391 O O . PRO A 1 300 ? 8.304 -7.192 -20.916 1.00 68.19 300 PRO A O 1
ATOM 2394 N N . SER A 1 301 ? 10.357 -7.981 -21.268 1.00 59.59 301 SER A N 1
ATOM 2395 C CA . SER A 1 301 ? 10.256 -9.064 -20.274 1.00 59.59 301 SER A CA 1
ATOM 2396 C C . SER A 1 301 ? 11.184 -8.828 -19.074 1.00 59.59 301 SER A C 1
ATOM 2398 O O . SER A 1 301 ? 12.364 -8.529 -19.276 1.00 59.59 301 SER A O 1
ATOM 2400 N N . PRO A 1 302 ? 10.707 -9.019 -17.824 1.00 52.72 302 PRO A N 1
ATOM 2401 C CA . PRO A 1 302 ? 11.582 -9.101 -16.652 1.00 52.72 302 PRO A CA 1
ATOM 2402 C C . PRO A 1 302 ? 12.438 -10.373 -16.628 1.00 52.72 302 PRO A C 1
ATOM 2404 O O . PRO A 1 302 ? 13.481 -10.389 -15.968 1.00 52.72 302 PRO A O 1
ATOM 2407 N N . ASP A 1 303 ? 12.023 -11.405 -17.364 1.00 44.94 303 ASP A N 1
ATOM 2408 C CA . ASP A 1 303 ? 12.643 -12.720 -17.384 1.00 44.94 303 ASP A CA 1
ATOM 2409 C C . ASP A 1 303 ? 13.429 -12.910 -18.688 1.00 44.94 303 ASP A C 1
ATOM 2411 O O . ASP A 1 303 ? 12.889 -12.800 -19.790 1.00 44.94 303 ASP A O 1
ATOM 2415 N N . TRP A 1 304 ? 14.733 -13.114 -18.497 1.00 40.69 304 TRP A N 1
ATOM 2416 C CA . TRP A 1 304 ? 15.810 -13.439 -19.431 1.00 40.69 304 TRP A CA 1
ATOM 2417 C C . TRP A 1 304 ? 15.363 -13.904 -20.827 1.00 40.69 304 TRP A C 1
ATOM 2419 O O . TRP A 1 304 ? 14.882 -15.020 -21.000 1.00 40.69 304 TRP A O 1
ATOM 2429 N N . CYS A 1 305 ? 15.628 -13.082 -21.845 1.00 35.38 305 CYS A N 1
ATOM 2430 C CA . CYS A 1 305 ? 15.758 -13.574 -23.212 1.00 35.38 305 CYS A CA 1
ATOM 2431 C C . CYS A 1 305 ? 17.155 -14.186 -23.343 1.00 35.38 305 CYS A C 1
ATOM 2433 O O . CYS A 1 305 ? 18.148 -13.480 -23.516 1.00 35.38 305 CYS A O 1
ATOM 2435 N N . GLU A 1 306 ? 17.238 -15.501 -23.178 1.00 34.41 306 GLU A N 1
ATOM 2436 C CA . GLU A 1 306 ? 18.445 -16.262 -23.467 1.00 34.41 306 GLU A CA 1
ATOM 2437 C C . GLU A 1 306 ? 18.709 -16.194 -24.978 1.00 34.41 306 GLU A C 1
ATOM 2439 O O . GLU A 1 306 ? 17.954 -16.724 -25.791 1.00 34.41 306 GLU A O 1
ATOM 2444 N N . PHE A 1 307 ? 19.762 -15.476 -25.366 1.00 38.03 307 PHE A N 1
ATOM 2445 C CA . PHE A 1 307 ? 20.267 -15.507 -26.731 1.00 38.03 307 PHE A CA 1
ATOM 2446 C C . PHE A 1 307 ? 21.074 -16.800 -26.893 1.00 38.03 307 PHE A C 1
ATOM 2448 O O . PHE A 1 307 ? 22.223 -16.879 -26.465 1.00 38.03 307 PHE A O 1
ATOM 2455 N N . VAL A 1 308 ? 20.493 -17.812 -27.539 1.00 36.09 308 VAL A N 1
ATOM 2456 C CA . VAL A 1 308 ? 21.279 -18.845 -28.229 1.00 36.09 308 VAL A CA 1
ATOM 2457 C C . VAL A 1 308 ? 21.405 -18.391 -29.676 1.00 36.09 308 VAL A C 1
ATOM 2459 O O . VAL A 1 308 ? 20.651 -18.772 -30.563 1.00 36.09 308 VAL A O 1
ATOM 2462 N N . GLY A 1 309 ? 22.335 -17.468 -29.863 1.00 36.91 309 GLY A N 1
ATOM 2463 C CA . GLY A 1 309 ? 22.684 -16.864 -31.140 1.00 36.91 309 GLY A CA 1
ATOM 2464 C C . GLY A 1 309 ? 23.950 -16.044 -30.957 1.00 36.91 309 GLY A C 1
ATOM 2465 O O . GLY A 1 309 ? 23.958 -14.847 -31.212 1.00 36.91 309 GLY A O 1
ATOM 2466 N N . GLY A 1 310 ? 24.992 -16.661 -30.397 1.00 37.19 310 GLY A N 1
ATOM 2467 C CA . GLY A 1 310 ? 26.312 -16.049 -30.359 1.00 37.19 310 GLY A CA 1
ATOM 2468 C C . GLY A 1 310 ? 26.902 -16.068 -31.763 1.00 37.19 310 GLY A C 1
ATOM 2469 O O . GLY A 1 310 ? 27.029 -17.140 -32.351 1.00 37.19 310 GLY A O 1
ATOM 2470 N N . ILE A 1 311 ? 27.298 -14.909 -32.287 1.00 44.97 311 ILE A N 1
ATOM 2471 C CA . ILE A 1 311 ? 28.444 -14.907 -33.192 1.00 44.97 311 ILE A CA 1
ATOM 2472 C C . ILE A 1 311 ? 29.675 -14.822 -32.292 1.00 44.97 311 ILE A C 1
ATOM 2474 O O . ILE A 1 311 ? 29.812 -13.890 -31.501 1.00 44.97 311 ILE A O 1
ATOM 2478 N N . PHE A 1 312 ? 30.543 -15.828 -32.383 1.00 44.44 312 PHE A N 1
ATOM 2479 C CA . PHE A 1 312 ? 31.886 -15.768 -31.821 1.00 44.44 312 PHE A CA 1
ATOM 2480 C C . PHE A 1 312 ? 32.672 -14.727 -32.614 1.00 44.44 312 PHE A C 1
ATOM 2482 O O . PHE A 1 312 ? 33.044 -14.986 -33.755 1.00 44.44 312 PHE A O 1
ATOM 2489 N N . LEU A 1 313 ? 32.903 -13.553 -32.037 1.00 49.66 313 LEU A N 1
ATOM 2490 C CA . LEU A 1 313 ? 33.769 -12.543 -32.635 1.00 49.66 313 LEU A CA 1
ATOM 2491 C C . LEU A 1 313 ? 34.727 -12.013 -31.582 1.00 49.66 313 LEU A C 1
ATOM 2493 O O . LEU A 1 313 ? 34.338 -11.771 -30.436 1.00 49.66 313 LEU A O 1
ATOM 2497 N N . ASP A 1 314 ? 35.970 -11.794 -32.002 1.00 47.53 314 ASP A N 1
ATOM 2498 C CA . ASP A 1 314 ? 36.856 -10.843 -31.347 1.00 47.53 314 ASP A CA 1
ATOM 2499 C C . ASP A 1 314 ? 36.194 -9.461 -31.441 1.00 47.53 314 ASP A C 1
ATOM 2501 O O . ASP A 1 314 ? 36.307 -8.765 -32.449 1.00 47.53 314 ASP A O 1
ATOM 2505 N N . LEU A 1 315 ? 35.499 -9.047 -30.377 1.00 50.31 315 LEU A N 1
ATOM 2506 C CA . LEU A 1 315 ? 34.868 -7.720 -30.248 1.00 50.31 315 LEU A CA 1
ATOM 2507 C C . LEU A 1 315 ? 35.877 -6.555 -30.336 1.00 50.31 315 LEU A C 1
ATOM 2509 O O . LEU A 1 315 ? 35.487 -5.395 -30.283 1.00 50.31 315 LEU A O 1
ATOM 2513 N N . ILE A 1 316 ? 37.171 -6.856 -30.470 1.00 50.94 316 ILE A N 1
ATOM 2514 C CA . ILE A 1 316 ? 38.239 -5.886 -30.716 1.00 50.94 316 ILE A CA 1
ATOM 2515 C C . ILE A 1 316 ? 38.109 -5.272 -32.126 1.00 50.94 316 ILE A C 1
ATOM 2517 O O . ILE A 1 316 ? 38.506 -4.125 -32.310 1.00 50.94 316 ILE A O 1
ATOM 2521 N N . ASN A 1 317 ? 37.526 -5.994 -33.097 1.00 56.72 317 ASN A N 1
ATOM 2522 C CA . ASN A 1 317 ? 37.585 -5.624 -34.521 1.00 56.72 317 ASN A CA 1
ATOM 2523 C C . ASN A 1 317 ? 36.241 -5.291 -35.186 1.00 56.72 317 ASN A C 1
ATOM 2525 O O . ASN A 1 317 ? 36.250 -4.917 -36.353 1.00 56.72 317 ASN A O 1
ATOM 2529 N N . TYR A 1 318 ? 35.116 -5.428 -34.481 1.00 65.50 318 TYR A N 1
ATOM 2530 C CA . TYR A 1 318 ? 33.783 -5.292 -35.074 1.00 65.50 318 TYR A CA 1
ATOM 2531 C C . TYR A 1 318 ? 32.933 -4.254 -34.344 1.00 65.50 318 TYR A C 1
ATOM 2533 O O . TYR A 1 318 ? 32.897 -4.216 -33.111 1.00 65.50 318 TYR A O 1
ATOM 2541 N N . GLU A 1 319 ? 32.187 -3.449 -35.099 1.00 76.50 319 GLU A N 1
ATOM 2542 C CA . GLU A 1 319 ? 31.180 -2.552 -34.552 1.00 76.50 319 GLU A CA 1
ATOM 2543 C C . GLU A 1 319 ? 29.828 -3.270 -34.456 1.00 76.50 319 GLU A C 1
ATOM 2545 O O . GLU A 1 319 ? 29.163 -3.541 -35.456 1.00 76.50 319 GLU A O 1
ATOM 2550 N N . VAL A 1 320 ? 29.408 -3.566 -33.221 1.00 82.12 320 VAL A N 1
ATOM 2551 C CA . VAL A 1 320 ? 28.098 -4.164 -32.934 1.00 82.12 320 VAL A CA 1
ATOM 2552 C C . VAL A 1 320 ? 27.114 -3.081 -32.499 1.00 82.12 320 VAL A C 1
ATOM 2554 O O . VAL A 1 320 ? 27.330 -2.384 -31.501 1.00 82.12 320 VAL A O 1
ATOM 2557 N N . ALA A 1 321 ? 25.992 -2.985 -33.208 1.00 87.75 321 ALA A N 1
ATOM 2558 C CA . ALA A 1 321 ? 24.903 -2.074 -32.891 1.00 87.75 321 ALA A CA 1
ATOM 2559 C C . ALA A 1 321 ? 23.560 -2.806 -32.789 1.00 87.75 321 ALA A C 1
ATOM 2561 O O . ALA A 1 321 ? 23.296 -3.793 -33.473 1.00 87.75 321 ALA A O 1
ATOM 2562 N N . LEU A 1 322 ? 22.692 -2.291 -31.924 1.00 88.12 322 LEU A N 1
ATOM 2563 C CA . LEU A 1 322 ? 21.315 -2.724 -31.761 1.00 88.12 322 LEU A CA 1
ATOM 2564 C C . LEU A 1 322 ? 20.398 -1.586 -32.208 1.00 88.12 322 LEU A C 1
ATOM 2566 O O . LEU A 1 322 ? 20.307 -0.559 -31.536 1.00 88.12 322 LEU A O 1
ATOM 2570 N N . VAL A 1 323 ? 19.717 -1.763 -33.336 1.00 91.69 323 VAL A N 1
ATOM 2571 C CA . VAL A 1 323 ? 18.666 -0.845 -33.782 1.00 91.69 323 VAL A CA 1
ATOM 2572 C C . VAL A 1 323 ? 17.370 -1.268 -33.107 1.00 91.69 323 VAL A C 1
ATOM 2574 O O . VAL A 1 323 ? 16.898 -2.389 -33.304 1.00 91.69 323 VAL A O 1
ATOM 2577 N N . VAL A 1 324 ? 16.815 -0.393 -32.276 1.00 91.62 324 VAL A N 1
ATOM 2578 C CA . VAL A 1 324 ? 15.625 -0.675 -31.470 1.00 91.62 324 VAL A CA 1
ATOM 2579 C C . VAL A 1 324 ? 14.477 0.208 -31.929 1.00 91.62 324 VAL A C 1
ATOM 2581 O O . VAL A 1 324 ? 14.635 1.422 -32.051 1.00 91.62 324 VAL A O 1
ATOM 2584 N N . SER A 1 325 ? 13.314 -0.408 -32.120 1.00 92.94 325 SER A N 1
ATOM 2585 C CA . SER A 1 325 ? 12.044 0.255 -32.409 1.00 92.94 325 SER A CA 1
ATOM 2586 C C . SER A 1 325 ? 10.984 -0.185 -31.409 1.00 92.94 325 SER A C 1
ATOM 2588 O O . SER A 1 325 ? 10.711 -1.378 -31.278 1.00 92.94 325 SER A O 1
ATOM 2590 N N . ILE A 1 326 ? 10.368 0.773 -30.720 1.00 90.75 326 ILE A N 1
ATOM 2591 C CA . ILE A 1 326 ? 9.306 0.555 -29.732 1.00 90.75 326 ILE A CA 1
ATOM 2592 C C . ILE A 1 326 ? 7.991 1.088 -30.299 1.00 90.75 326 ILE A C 1
ATOM 2594 O O . ILE A 1 326 ? 7.899 2.263 -30.651 1.00 90.75 326 ILE A O 1
ATOM 2598 N N . ALA A 1 327 ? 6.963 0.246 -30.352 1.00 88.81 327 ALA A N 1
ATOM 2599 C CA . ALA A 1 327 ? 5.624 0.632 -30.785 1.00 88.81 327 ALA A CA 1
ATOM 2600 C C . ALA A 1 327 ? 4.556 0.108 -29.819 1.00 88.81 327 ALA A C 1
ATOM 2602 O O . ALA A 1 327 ? 4.778 -0.877 -29.111 1.00 88.81 327 ALA A O 1
ATOM 2603 N N . GLU A 1 328 ? 3.393 0.755 -29.801 1.00 84.88 328 GLU A N 1
ATOM 2604 C CA . GLU A 1 328 ? 2.186 0.179 -29.198 1.00 84.88 328 GLU A CA 1
ATOM 2605 C C . GLU A 1 328 ? 1.715 -1.009 -30.056 1.00 84.88 328 GLU A C 1
ATOM 2607 O O . GLU A 1 328 ? 1.794 -0.954 -31.286 1.00 84.88 328 GLU A O 1
ATOM 2612 N N . ALA A 1 329 ? 1.351 -2.112 -29.397 1.00 74.62 329 ALA A N 1
ATOM 2613 C CA . ALA A 1 329 ? 1.053 -3.408 -30.008 1.00 74.62 329 ALA A CA 1
ATOM 2614 C C . ALA A 1 329 ? -0.336 -3.484 -30.651 1.00 74.62 329 ALA A C 1
ATOM 2616 O O . ALA A 1 329 ? -1.283 -2.875 -30.098 1.00 74.62 329 ALA A O 1
#

Secondary structure (DSSP, 8-state):
-HHHHHHHHHHHHHHHB-TTT-SBP-SSEEEETTS-EEEHHHHHHTTTB-TTT-PBEEEE-HHHHHHHHHHHHHHHHHHHHTTTS-TT-HHHHHHHHHHHHHHHHHHHHHHHB-TTT-SBP-SSPEEETTS-EE-TT--B-TTT-PBEEEEE-HHHHHHHHH--EE-TTGGGT--PEE-GGGTTHHHH-TTPPEEP----SSS-----EE-HHHHHHHHHHH-TT-EEE-SSEEEEE--SSEEEEEEETTEEEEEEEEEETTEEEEEEEEES-GGGGGGEEEEEEEEETTEEEEEEEE---SS-----------TTS--EEEEEEEEE-

Sequence (329 aa):
FFDEGLKMEELALNEIECPVCYENMTSPIILCIRGHNICGSCSNKLYNTCPICKGAFNSRNLALEEVATKIDTLRKNILQNQQSVSPFDILDRYKTKNTIAQEVGRIIANELKCKLCNKYSYQPIYFCTNGHSTCQKCEICTKCCEKKTDGRNYALERISKQLEYPCPYKEFGCSFILTMEQTAHETVCEFKPLRCPIRDYETTHCSWYGPCEEFKNHLAHSHVSCQLYEVPNFVLHLKYNSNAVIFALGNIFVISILIKTSSVFYKMNVVGSKRNVIKYRCVHVVVLDGDVVTTVVMSPSPDWCEFVGGIFLDLINYEVALVVSIAEA

InterPro domains:
  IPR001841 Zinc finger, RING-type [PS50089] (18-54)
  IPR004162 E3 ubiquitin-protein ligase SINA-like, animal [PTHR45877] (72-256)
  IPR013010 Zinc finger, SIAH-type [PS51081] (162-224)
  IPR013083 Zinc finger, RING/FYVE/PHD-type [G3DSA:3.30.40.10] (4-85)
  IPR013083 Zinc finger, RING/FYVE/PHD-type [G3DSA:3.30.40.10] (158-219)
  IPR049548 E3 ubiquitin-protein ligase Sina-like, RING finger [PF21362] (18-53)

Organism: Diploptera punctata (NCBI:txid6984)